Protein AF-A0A3P6TK81-F1 (afdb_monomer_lite)

Sequence (251 aa):
MQKAPYYHFNRFVCIFWTSRFFYWIFLVIASQFLFFFAVYRFLDVTGADDYKMISEEYQILAYSTTITVFSVFITLPQTFSENIVGDECNCFNRKIRMPLLSIVYAQVYIWIAILIVFDGCVLAYVSVRLRRLLKTPAECRREDKLELLHFYNITLSESHASANTIWRGMKTSLCVIPLFVSYLVLLSYDQFYQLASAVDLTTYVIGAPAQRFGELLIVANCVNVPIIIVVYIHPLRMGVKKCWKTLVGKI

Foldseek 3Di:
DDADPCQVVLVVCLLPPVLVLVVQLVLQLVLLCLLCLLVVQLCQQLVVCVPVPDDPVCNVVVSSVVSNVVSNVLSVLSSLCWDDDRSDTDNDDDPDDVVSLVSVLVSLVVCCCPRPVVSLVSLVVSLVVLVVCLVVVVSGPDFACLLVPPPDPPPPDPPDDDVVRSNLNSQLSNLSVVLSVLCCVLQVQLSVVSVCCSVVVDPDDPPDPSNVSSVVSSVVSVVVSVVSNCVRRPVNVVVVVVVVCVVVVVD

Secondary structure (DSSP, 8-state):
-PPPTTHHHHHHHIIIIIT-HHHHHHHHHHHHHHHHHHHHHHHHHHT-GGG--S-TTTHHHHHHHHHHHHHHHHHGGGGGG-EEETTEEE-------HHHHHHHHHHHHHHIIIIIIIHHHHHHHHHHHHHHHHH-GGG--S--TTTT--SS-----TTS-SHHHHHHHHHHHTTHHHHHHHHHHHHHHHHHHHHHHHTTSS---TT-HHHHHHHHHHHHHHHHHHHHHHHH-HHHHHHHHHHHHHHHTT-

Structure (mmCIF, N/CA/C/O backbone):
data_AF-A0A3P6TK81-F1
#
_entry.id   AF-A0A3P6TK81-F1
#
loop_
_atom_site.group_PDB
_atom_site.id
_atom_site.type_symbol
_atom_site.label_atom_id
_atom_site.label_alt_id
_atom_site.label_comp_id
_atom_site.label_asym_id
_atom_site.label_entity_id
_atom_site.label_seq_id
_atom_site.pdbx_PDB_ins_code
_atom_site.Cartn_x
_atom_site.Cartn_y
_atom_site.Cartn_z
_atom_site.occupancy
_atom_site.B_iso_or_equiv
_atom_site.auth_seq_id
_atom_site.auth_comp_id
_atom_site.auth_asym_id
_atom_site.auth_atom_id
_atom_site.pdbx_PDB_model_num
ATOM 1 N N . MET A 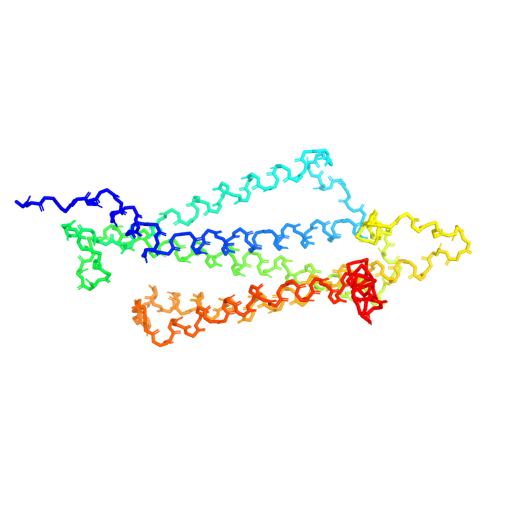1 1 ? -13.918 11.011 42.332 1.00 52.00 1 MET A N 1
ATOM 2 C CA . MET A 1 1 ? -13.101 10.031 41.584 1.00 52.00 1 MET A CA 1
ATOM 3 C C . MET A 1 1 ? -11.660 10.512 41.604 1.00 52.00 1 MET A C 1
ATOM 5 O O . MET A 1 1 ? -11.403 11.604 41.113 1.00 52.00 1 MET A O 1
ATOM 9 N N . GLN A 1 2 ? -10.759 9.768 42.250 1.00 51.06 2 GLN A N 1
ATOM 10 C CA . GLN A 1 2 ? -9.320 10.056 42.225 1.00 51.06 2 GLN A CA 1
ATOM 11 C C . GLN A 1 2 ? -8.799 9.816 40.804 1.00 51.06 2 GLN A C 1
ATOM 13 O O . GLN A 1 2 ? -9.011 8.739 40.258 1.00 51.06 2 GLN A O 1
ATOM 18 N N . LYS A 1 3 ? -8.165 10.828 40.200 1.00 57.12 3 LYS A N 1
ATOM 19 C CA . LYS A 1 3 ? -7.450 10.672 38.926 1.00 57.12 3 LYS A CA 1
ATOM 20 C C . LYS A 1 3 ? -6.243 9.767 39.157 1.00 57.12 3 LYS A C 1
ATOM 22 O O . LYS A 1 3 ? -5.458 10.052 40.064 1.00 57.12 3 LYS A O 1
ATOM 27 N N . ALA A 1 4 ? -6.069 8.730 38.341 1.00 64.12 4 ALA A N 1
ATOM 28 C CA . ALA A 1 4 ? -4.819 7.983 38.331 1.00 64.12 4 ALA A CA 1
ATOM 29 C C . ALA A 1 4 ? -3.637 8.922 37.987 1.00 64.12 4 ALA A C 1
ATOM 31 O O . ALA A 1 4 ? -3.811 9.865 37.204 1.00 64.12 4 ALA A O 1
ATOM 32 N N . PRO A 1 5 ? -2.422 8.667 38.512 1.00 67.31 5 PRO A N 1
ATOM 33 C CA . PRO A 1 5 ? -1.239 9.505 38.271 1.00 67.31 5 PRO A CA 1
ATOM 34 C C . PRO A 1 5 ? -0.851 9.640 36.783 1.00 67.31 5 PRO A C 1
ATOM 36 O O . PRO A 1 5 ? -0.083 10.530 36.433 1.00 67.31 5 PRO A O 1
ATOM 39 N N . TYR A 1 6 ? -1.434 8.825 35.895 1.00 76.94 6 TYR A N 1
ATOM 40 C CA . TYR A 1 6 ? -1.184 8.814 34.450 1.00 76.94 6 TYR A CA 1
ATOM 41 C C . TYR A 1 6 ? -2.443 9.047 33.594 1.00 76.94 6 TYR A C 1
ATOM 43 O O . TYR A 1 6 ? -2.490 8.616 32.444 1.00 76.94 6 TYR A O 1
ATOM 51 N N . TYR A 1 7 ? -3.450 9.763 34.114 1.00 73.81 7 TYR A N 1
ATOM 52 C CA . TYR A 1 7 ? -4.734 10.029 33.434 1.00 73.81 7 TYR A CA 1
ATOM 53 C C . TYR A 1 7 ? -4.591 10.443 31.952 1.00 73.81 7 TYR A C 1
ATOM 55 O O . TYR A 1 7 ? -5.211 9.868 31.059 1.00 73.81 7 TYR A O 1
ATOM 63 N N . HIS A 1 8 ? -3.741 11.435 31.660 1.00 80.38 8 HIS A N 1
ATOM 64 C CA . HIS A 1 8 ? -3.564 11.947 30.294 1.00 80.38 8 HIS A CA 1
ATOM 65 C C . HIS A 1 8 ? -2.849 10.957 29.368 1.00 80.38 8 HIS A C 1
ATOM 67 O O . HIS A 1 8 ? -3.209 10.847 28.196 1.00 80.38 8 HIS A O 1
ATOM 73 N N . PHE A 1 9 ? -1.869 10.222 29.894 1.00 82.62 9 PHE A N 1
ATOM 74 C CA . PHE A 1 9 ? -1.126 9.220 29.136 1.00 82.62 9 PHE A CA 1
ATOM 75 C C . PHE A 1 9 ? -2.008 8.013 28.805 1.00 82.62 9 PHE A C 1
ATOM 77 O O . PHE A 1 9 ? -2.088 7.619 27.644 1.00 82.62 9 PHE A O 1
ATOM 84 N N . ASN A 1 10 ? -2.758 7.498 29.783 1.00 79.31 10 ASN A N 1
ATOM 85 C CA . ASN A 1 10 ? -3.696 6.392 29.579 1.00 79.31 10 ASN A CA 1
ATOM 86 C C . ASN A 1 10 ? -4.732 6.738 28.510 1.00 79.31 10 ASN A C 1
ATOM 88 O O . ASN A 1 10 ? -5.014 5.935 27.624 1.00 79.31 10 ASN A O 1
ATOM 92 N N . ARG A 1 11 ? -5.239 7.973 28.534 1.00 79.81 11 ARG A N 1
ATOM 93 C CA . ARG A 1 11 ? -6.207 8.458 27.551 1.00 79.81 11 ARG A CA 1
ATOM 94 C C . ARG A 1 11 ? -5.608 8.614 26.150 1.00 79.81 11 ARG A C 1
ATOM 96 O O . ARG A 1 11 ? -6.270 8.280 25.173 1.00 79.81 11 ARG A O 1
ATOM 103 N N . PHE A 1 12 ? -4.361 9.074 26.043 1.00 84.06 12 PHE A N 1
ATOM 104 C CA . PHE A 1 12 ? -3.631 9.126 24.773 1.00 84.06 12 PHE A CA 1
ATOM 105 C C . PHE A 1 12 ? -3.426 7.722 24.185 1.00 84.06 12 PHE A C 1
ATOM 107 O O . PHE A 1 12 ? -3.763 7.484 23.026 1.00 84.06 12 PHE A O 1
ATOM 114 N N . VAL A 1 13 ? -2.943 6.777 24.997 1.00 84.12 13 VAL A N 1
ATOM 115 C CA . VAL A 1 13 ? -2.770 5.372 24.593 1.00 84.12 13 VAL A CA 1
ATOM 116 C C . VAL A 1 13 ? -4.110 4.780 24.149 1.00 84.12 13 VAL A C 1
ATOM 118 O O . VAL A 1 13 ? -4.183 4.160 23.095 1.00 84.12 13 VAL A O 1
ATOM 121 N N . CYS A 1 14 ? -5.195 5.066 24.867 1.00 80.62 14 CYS A N 1
ATOM 122 C CA . CYS A 1 14 ? -6.550 4.676 24.478 1.00 80.62 14 CYS A CA 1
ATOM 123 C C . CYS A 1 14 ? -6.914 5.123 23.057 1.00 80.62 14 CYS A C 1
ATOM 125 O O .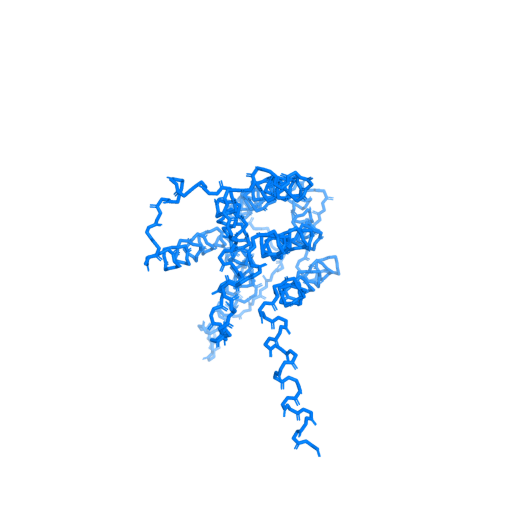 CYS A 1 14 ? -7.270 4.323 22.194 1.00 80.62 14 CYS A O 1
ATOM 127 N N . ILE A 1 15 ? -6.804 6.431 22.818 1.00 82.00 15 ILE A N 1
ATOM 128 C CA . ILE A 1 15 ? -7.307 7.072 21.604 1.00 82.00 15 ILE A CA 1
ATOM 129 C C . ILE A 1 15 ? -6.482 6.680 20.388 1.00 82.00 15 ILE A C 1
ATOM 131 O O . ILE A 1 15 ? -7.045 6.574 19.305 1.00 82.00 15 ILE A O 1
ATOM 135 N N . PHE A 1 16 ? -5.171 6.491 20.535 1.00 85.12 16 PHE A N 1
ATOM 136 C CA . PHE A 1 16 ? -4.285 6.298 19.388 1.00 85.12 16 PHE A CA 1
ATOM 137 C C . PHE A 1 16 ? -3.782 4.864 19.214 1.00 85.12 16 PHE A C 1
ATOM 139 O O . PHE A 1 16 ? -3.554 4.425 18.084 1.00 85.12 16 PHE A O 1
ATOM 146 N N . TRP A 1 17 ? -3.598 4.133 20.313 1.00 84.62 17 TRP A N 1
ATOM 147 C CA . TRP A 1 17 ? -3.095 2.762 20.289 1.00 84.62 17 TRP A CA 1
ATOM 148 C C . TRP A 1 17 ? -4.236 1.750 20.302 1.00 84.62 17 TRP A C 1
ATOM 150 O O . TRP A 1 17 ? -4.309 0.912 19.405 1.00 84.62 17 TRP A O 1
ATOM 160 N N . THR A 1 18 ? -5.155 1.854 21.267 1.00 80.50 18 THR A N 1
ATOM 161 C CA . THR A 1 18 ? -6.266 0.897 21.409 1.00 80.50 18 THR A CA 1
ATOM 162 C C . THR A 1 18 ? -7.241 0.978 20.233 1.00 80.50 18 THR A C 1
ATOM 164 O O . THR A 1 18 ? -7.575 -0.057 19.665 1.00 80.50 18 THR A O 1
ATOM 167 N N . SER A 1 19 ? -7.567 2.191 19.766 1.00 76.88 19 SER A N 1
ATOM 168 C CA . SER A 1 19 ? -8.348 2.409 18.528 1.00 76.88 19 SER A CA 1
ATOM 169 C C . SER A 1 19 ? -7.650 1.917 17.254 1.00 76.88 19 SER A C 1
ATOM 171 O O . SER A 1 19 ? -8.263 1.827 16.187 1.00 76.88 19 SER A O 1
ATOM 173 N N . ARG A 1 20 ? -6.345 1.620 17.354 1.00 83.81 20 ARG A N 1
ATOM 174 C CA . ARG A 1 20 ? -5.457 1.226 16.254 1.00 83.81 20 ARG A CA 1
ATOM 175 C C . ARG A 1 20 ? -5.242 2.321 15.211 1.00 83.81 20 ARG A C 1
ATOM 177 O O . ARG A 1 20 ? -4.855 2.026 14.084 1.00 83.81 20 ARG A O 1
ATOM 184 N N . PHE A 1 21 ? -5.438 3.584 15.575 1.00 87.06 21 PHE A N 1
ATOM 185 C CA . PHE A 1 21 ? -5.225 4.720 14.678 1.00 87.06 21 PHE A CA 1
ATOM 186 C C . PHE A 1 21 ? -3.840 4.710 14.013 1.00 87.06 21 PHE A C 1
ATOM 188 O O . PHE A 1 21 ? -3.748 4.809 12.791 1.00 87.06 21 PHE A O 1
ATOM 195 N N . PHE A 1 22 ? -2.758 4.530 14.783 1.00 88.25 22 PHE A N 1
ATOM 196 C CA . PHE A 1 22 ? -1.408 4.495 14.201 1.00 88.25 22 PHE A CA 1
ATOM 197 C C . PHE A 1 22 ? -1.211 3.317 13.248 1.00 88.25 22 PHE A C 1
ATOM 199 O O . PHE A 1 22 ? -0.632 3.484 12.178 1.00 88.25 22 PHE A O 1
ATOM 206 N N . TYR A 1 23 ? -1.719 2.142 13.621 1.00 87.75 23 TYR A N 1
ATOM 207 C CA . TYR A 1 23 ? -1.665 0.946 12.786 1.00 87.75 23 TYR A CA 1
ATOM 208 C C . TYR A 1 23 ? -2.289 1.203 11.409 1.00 87.75 23 TYR A C 1
ATOM 210 O O . TYR A 1 23 ? -1.667 0.932 10.381 1.00 87.75 23 TYR A O 1
ATOM 218 N N . TRP A 1 24 ? -3.475 1.808 11.391 1.00 88.62 24 TRP A N 1
ATOM 219 C CA . TRP A 1 24 ? -4.188 2.126 10.162 1.00 88.62 24 TRP A CA 1
ATOM 220 C C . TRP A 1 24 ? -3.528 3.232 9.345 1.00 88.62 24 TRP A C 1
ATOM 222 O O . TRP A 1 24 ? -3.425 3.088 8.130 1.00 88.62 24 TRP A O 1
ATOM 232 N N . ILE A 1 25 ? -2.994 4.279 9.983 1.00 92.94 25 ILE A N 1
ATOM 233 C CA . ILE A 1 25 ? -2.234 5.318 9.274 1.00 92.94 25 ILE A CA 1
ATOM 234 C C . ILE A 1 25 ? -1.082 4.703 8.491 1.00 92.94 25 ILE A C 1
ATOM 236 O O . ILE A 1 25 ? -0.949 4.973 7.301 1.00 92.94 25 ILE A O 1
ATOM 240 N N . PHE A 1 26 ? -0.254 3.873 9.130 1.00 91.62 26 PHE A N 1
ATOM 241 C CA . PHE A 1 26 ? 0.895 3.280 8.444 1.00 91.62 26 PHE A CA 1
ATOM 242 C C . PHE A 1 26 ? 0.467 2.374 7.293 1.00 91.62 26 PHE A C 1
ATOM 244 O O . PHE A 1 26 ? 1.128 2.350 6.255 1.00 91.62 26 PHE A O 1
ATOM 251 N N . LEU A 1 27 ? -0.655 1.674 7.448 1.00 90.81 27 LEU A N 1
ATOM 252 C CA . LEU A 1 27 ? -1.200 0.820 6.404 1.00 90.81 27 LEU A CA 1
ATOM 253 C C . LEU A 1 27 ? -1.704 1.622 5.197 1.00 90.81 27 LEU A C 1
ATOM 255 O O . LEU A 1 27 ? -1.377 1.279 4.060 1.00 90.81 27 LEU A O 1
ATOM 259 N N . VAL A 1 28 ? -2.439 2.713 5.432 1.00 93.06 28 VAL A N 1
ATOM 260 C CA . VAL A 1 28 ? -2.900 3.620 4.369 1.00 93.06 28 VAL A CA 1
ATOM 261 C C . VAL A 1 28 ? -1.707 4.280 3.682 1.00 93.06 28 VAL A C 1
ATOM 263 O O . VAL A 1 28 ? -1.643 4.280 2.455 1.00 93.06 28 VAL A O 1
ATOM 266 N N . ILE A 1 29 ? -0.724 4.762 4.449 1.00 94.25 29 ILE A N 1
ATOM 267 C CA . ILE A 1 29 ? 0.516 5.333 3.909 1.00 94.25 29 ILE A CA 1
ATOM 268 C C . ILE A 1 29 ? 1.207 4.318 2.992 1.00 94.25 29 ILE A C 1
ATOM 270 O O . ILE A 1 29 ? 1.542 4.649 1.856 1.00 94.25 29 ILE A O 1
ATOM 274 N N . ALA A 1 30 ? 1.388 3.075 3.446 1.00 92.31 30 ALA A N 1
ATOM 275 C CA . ALA A 1 30 ? 2.022 2.024 2.654 1.00 92.31 30 ALA A CA 1
ATOM 276 C C . ALA A 1 30 ? 1.239 1.705 1.366 1.00 92.31 30 ALA A C 1
ATOM 278 O O . ALA A 1 30 ? 1.844 1.572 0.301 1.00 92.31 30 ALA A O 1
ATOM 279 N N . SER A 1 31 ? -0.095 1.636 1.447 1.00 92.44 31 SER A N 1
ATOM 280 C CA . SER A 1 31 ? -0.987 1.450 0.292 1.00 92.44 31 SER A CA 1
ATOM 281 C C . SER A 1 31 ? -0.813 2.561 -0.740 1.00 92.44 31 SER A C 1
ATOM 283 O O . SER A 1 31 ? -0.589 2.304 -1.922 1.00 92.44 31 SER A O 1
ATOM 285 N N . GLN A 1 32 ? -0.858 3.810 -0.284 1.00 94.88 32 GLN A N 1
ATOM 286 C CA . GLN A 1 32 ? -0.747 4.981 -1.144 1.00 94.88 32 GLN A CA 1
ATOM 287 C C . GLN A 1 32 ? 0.657 5.099 -1.751 1.00 94.88 32 GLN A C 1
ATOM 289 O O . GLN A 1 32 ? 0.793 5.392 -2.937 1.00 94.88 32 GLN A O 1
ATOM 294 N N . PHE A 1 33 ? 1.716 4.782 -0.999 1.00 93.56 33 PHE A N 1
ATOM 295 C CA . PHE A 1 33 ? 3.063 4.697 -1.566 1.00 93.56 33 PHE A CA 1
ATOM 296 C C . PHE A 1 33 ? 3.157 3.649 -2.673 1.00 93.56 33 PHE A C 1
ATOM 298 O O . PHE A 1 33 ? 3.768 3.930 -3.701 1.00 93.56 33 PHE A O 1
ATOM 305 N N . LEU A 1 34 ? 2.542 2.473 -2.505 1.00 93.69 34 LEU A N 1
ATOM 306 C CA . LEU A 1 34 ? 2.492 1.458 -3.558 1.00 93.69 34 LEU A CA 1
ATOM 307 C C . LEU A 1 34 ? 1.744 1.971 -4.797 1.00 93.69 34 LEU A C 1
ATOM 309 O O . LEU A 1 34 ? 2.239 1.803 -5.913 1.00 93.69 34 LEU A O 1
ATOM 313 N N . PHE A 1 35 ? 0.597 2.625 -4.605 1.00 94.81 35 PHE A N 1
ATOM 314 C CA . PHE A 1 35 ? -0.179 3.246 -5.678 1.00 94.81 35 PHE A CA 1
ATOM 315 C C . PHE A 1 35 ? 0.656 4.259 -6.473 1.00 94.81 35 PHE A C 1
ATOM 317 O O . PHE A 1 35 ? 0.851 4.097 -7.682 1.00 94.81 35 PHE A O 1
ATOM 324 N N . PHE A 1 36 ? 1.217 5.267 -5.801 1.00 92.81 36 PHE A N 1
ATOM 325 C CA . PHE A 1 36 ? 2.008 6.307 -6.461 1.00 92.81 36 PHE A CA 1
ATOM 326 C C . PHE A 1 36 ? 3.286 5.744 -7.079 1.00 92.81 36 PHE A C 1
ATOM 328 O O . PHE A 1 36 ? 3.651 6.141 -8.184 1.00 92.81 36 PHE A O 1
ATOM 335 N N . PHE A 1 37 ? 3.942 4.785 -6.421 1.00 91.25 37 PHE A N 1
ATOM 336 C CA . PHE A 1 37 ? 5.100 4.092 -6.977 1.00 91.25 37 PHE A CA 1
ATOM 337 C C . PHE A 1 37 ? 4.753 3.385 -8.291 1.00 91.25 37 PHE A C 1
ATOM 339 O O . PHE A 1 37 ? 5.465 3.552 -9.281 1.00 91.25 37 PHE A O 1
ATOM 346 N N . ALA A 1 38 ? 3.648 2.639 -8.331 1.00 92.38 38 ALA A N 1
ATOM 347 C CA . ALA A 1 38 ? 3.204 1.925 -9.521 1.00 92.38 38 ALA A CA 1
ATOM 348 C C . ALA A 1 38 ? 2.851 2.873 -10.674 1.00 92.38 38 ALA A C 1
ATOM 350 O O . ALA A 1 38 ? 3.311 2.667 -11.799 1.00 92.38 38 ALA A O 1
ATOM 351 N N . VAL A 1 39 ? 2.074 3.926 -10.398 1.00 92.25 39 VAL A N 1
ATOM 352 C CA . VAL A 1 39 ? 1.693 4.935 -11.399 1.00 92.25 39 VAL A CA 1
ATOM 353 C C . VAL A 1 39 ? 2.927 5.653 -11.929 1.00 92.25 39 VAL A C 1
ATOM 355 O O . VAL A 1 39 ? 3.111 5.753 -13.141 1.00 92.25 39 VAL A O 1
ATOM 358 N N . TYR A 1 40 ? 3.813 6.100 -11.039 1.00 88.75 40 TYR A N 1
ATOM 359 C CA . TYR A 1 40 ? 5.028 6.797 -11.440 1.00 88.75 40 TYR A CA 1
ATOM 360 C C . TYR A 1 40 ? 5.925 5.917 -12.312 1.00 88.75 40 TYR A C 1
ATOM 362 O O . TYR A 1 40 ? 6.416 6.370 -13.345 1.00 88.75 40 TYR A O 1
ATOM 370 N N . ARG A 1 41 ? 6.089 4.639 -11.948 1.00 86.12 41 ARG A N 1
ATOM 371 C CA . ARG A 1 41 ? 6.854 3.670 -12.746 1.00 86.12 41 ARG A CA 1
ATOM 372 C C . ARG A 1 41 ? 6.230 3.426 -14.108 1.00 86.12 41 ARG A C 1
ATOM 374 O O . ARG A 1 41 ? 6.941 3.388 -15.106 1.00 86.12 41 ARG A O 1
ATOM 381 N N . PHE A 1 42 ? 4.910 3.300 -14.168 1.00 88.12 42 PHE A N 1
ATOM 382 C CA . PHE A 1 42 ? 4.202 3.145 -15.430 1.00 88.12 42 PHE A CA 1
ATOM 383 C C . PHE A 1 42 ? 4.430 4.334 -16.375 1.00 88.12 42 PHE A C 1
ATOM 385 O O . PHE A 1 42 ? 4.738 4.128 -17.552 1.00 88.12 42 PHE A O 1
ATOM 392 N N . LEU A 1 43 ? 4.332 5.565 -15.865 1.00 88.19 43 LEU A N 1
ATOM 393 C CA . LEU A 1 43 ? 4.602 6.777 -16.645 1.00 88.19 43 LEU A CA 1
ATOM 394 C C . LEU A 1 43 ? 6.062 6.848 -17.109 1.00 88.19 43 LEU A C 1
ATOM 396 O O . LEU A 1 43 ? 6.316 7.186 -18.262 1.00 88.19 43 LEU A O 1
ATOM 400 N N . ASP A 1 44 ? 7.011 6.477 -16.245 1.00 83.25 44 ASP A N 1
ATOM 401 C CA . ASP A 1 44 ? 8.443 6.465 -16.570 1.00 83.25 44 ASP A CA 1
ATOM 402 C C . ASP A 1 44 ? 8.765 5.489 -17.716 1.00 83.25 44 ASP A C 1
ATOM 404 O O . ASP A 1 44 ? 9.396 5.870 -18.701 1.00 83.25 44 ASP A O 1
ATOM 408 N N . VAL A 1 45 ? 8.250 4.255 -17.643 1.00 81.56 45 VAL A N 1
ATOM 409 C CA . VAL A 1 45 ? 8.473 3.209 -18.661 1.00 81.56 45 VAL A CA 1
ATOM 410 C C . VAL A 1 45 ? 7.809 3.554 -20.000 1.00 81.56 45 VAL A C 1
ATOM 412 O O . VAL A 1 45 ? 8.351 3.261 -21.067 1.00 81.56 45 VAL A O 1
ATOM 415 N N . THR A 1 46 ? 6.636 4.187 -19.967 1.00 82.88 46 THR A N 1
ATOM 416 C CA . THR A 1 46 ? 5.919 4.606 -21.185 1.00 82.88 46 THR A CA 1
ATOM 417 C C . THR A 1 46 ? 6.438 5.920 -21.776 1.00 82.88 46 THR A C 1
ATOM 419 O O . THR A 1 46 ? 6.072 6.266 -22.900 1.00 82.88 46 THR A O 1
ATOM 422 N N . GLY A 1 47 ? 7.315 6.639 -21.063 1.00 80.75 47 GLY A N 1
ATOM 423 C CA . GLY A 1 47 ? 7.821 7.949 -21.478 1.00 80.75 47 GLY A CA 1
ATOM 424 C C . GLY A 1 47 ? 6.749 9.042 -21.465 1.00 80.75 47 GLY A C 1
ATOM 425 O O . GLY A 1 47 ? 6.851 10.009 -22.213 1.00 80.75 47 GLY A O 1
ATOM 426 N N . ALA A 1 48 ? 5.705 8.875 -20.653 1.00 84.50 48 ALA A N 1
ATOM 427 C CA . ALA A 1 48 ? 4.564 9.779 -20.555 1.00 84.50 48 ALA A CA 1
ATOM 428 C C . ALA A 1 48 ? 4.821 10.878 -19.501 1.00 84.50 48 ALA A C 1
ATOM 430 O O . ALA A 1 48 ? 4.017 11.089 -18.591 1.00 84.50 48 ALA A O 1
ATOM 431 N N . ASP A 1 49 ? 5.977 11.542 -19.597 1.00 77.62 49 ASP A N 1
ATOM 432 C CA . ASP A 1 49 ? 6.438 12.524 -18.606 1.00 77.62 49 ASP A CA 1
ATOM 433 C C . ASP A 1 49 ? 5.545 13.764 -18.526 1.00 77.62 49 ASP A C 1
ATOM 435 O O . ASP A 1 49 ? 5.435 14.348 -17.454 1.00 77.62 49 ASP A O 1
ATOM 439 N N . ASP A 1 50 ? 4.844 14.114 -19.605 1.00 81.00 50 ASP A N 1
ATOM 440 C CA . ASP A 1 50 ? 3.924 15.259 -19.642 1.00 81.00 50 ASP A CA 1
ATOM 441 C C . ASP A 1 50 ? 2.772 15.131 -18.625 1.00 81.00 50 ASP A C 1
ATOM 443 O O . ASP A 1 50 ? 2.165 16.123 -18.228 1.00 81.00 50 ASP A O 1
ATOM 447 N N . TYR A 1 51 ? 2.478 13.909 -18.165 1.00 82.00 51 TYR A N 1
ATOM 448 C CA . TYR A 1 51 ? 1.488 13.655 -17.115 1.00 82.00 51 TYR A CA 1
ATOM 449 C C . TYR A 1 51 ? 2.062 13.769 -15.694 1.00 82.00 51 TYR A C 1
ATOM 451 O O . TYR A 1 51 ? 1.303 13.737 -14.721 1.00 82.00 51 TYR A O 1
ATOM 459 N N . LYS A 1 52 ? 3.385 13.900 -15.533 1.00 81.88 52 LYS A N 1
ATOM 460 C CA . LYS A 1 52 ? 4.025 14.134 -14.233 1.00 81.88 52 LYS A CA 1
ATOM 461 C C . LYS A 1 52 ? 3.853 15.612 -13.874 1.00 81.88 52 LYS A C 1
ATOM 463 O O . LYS A 1 52 ? 4.637 16.464 -14.263 1.00 81.88 52 LYS A O 1
ATOM 468 N N . MET A 1 53 ? 2.807 15.911 -13.108 1.00 74.12 53 MET A N 1
ATOM 469 C CA . MET A 1 53 ? 2.445 17.290 -12.748 1.00 74.12 53 MET A CA 1
ATOM 470 C C . MET A 1 53 ? 3.440 17.989 -11.803 1.00 74.12 53 MET A C 1
ATOM 472 O O . MET A 1 53 ? 3.398 19.208 -11.673 1.00 74.12 53 MET A O 1
ATOM 476 N N . ILE A 1 54 ? 4.304 17.240 -11.110 1.00 82.25 54 ILE A N 1
ATOM 477 C CA . ILE A 1 54 ? 5.207 17.772 -10.079 1.00 82.25 54 ILE A CA 1
ATOM 478 C C . ILE A 1 54 ? 6.650 17.700 -10.581 1.00 82.25 54 ILE A C 1
ATOM 480 O O . ILE A 1 54 ? 7.082 16.654 -11.060 1.00 82.25 54 ILE A O 1
ATOM 484 N N . SER A 1 55 ? 7.392 18.802 -10.425 1.00 81.06 55 SER A N 1
ATOM 485 C CA . SER A 1 55 ? 8.827 18.876 -10.735 1.00 81.06 55 SER A CA 1
ATOM 486 C C . SER A 1 55 ? 9.638 17.843 -9.940 1.00 81.06 55 SER A C 1
ATOM 488 O O . SER A 1 55 ? 9.343 17.600 -8.766 1.00 81.06 55 SER A O 1
ATOM 490 N N . GLU A 1 56 ? 10.683 17.276 -10.556 1.00 79.38 56 GLU A N 1
ATOM 491 C CA . GLU A 1 56 ? 11.520 16.215 -9.970 1.00 79.38 56 GLU A CA 1
ATOM 492 C C . GLU A 1 56 ? 12.112 16.616 -8.600 1.00 79.38 56 GLU A C 1
ATOM 494 O O . GLU A 1 56 ? 12.186 15.783 -7.697 1.00 79.38 56 GLU A O 1
ATOM 499 N N . GLU A 1 57 ? 12.448 17.896 -8.400 1.00 81.88 57 GLU A N 1
ATOM 500 C CA . GLU A 1 57 ? 13.050 18.410 -7.156 1.00 81.88 57 GLU A CA 1
ATOM 501 C C . GLU A 1 57 ? 12.108 18.348 -5.943 1.00 81.88 57 GLU A C 1
ATOM 503 O O . GLU A 1 57 ? 12.536 18.064 -4.824 1.00 81.88 57 GLU A O 1
ATOM 508 N N . TYR A 1 58 ? 10.810 18.576 -6.155 1.00 85.75 58 TYR A N 1
ATOM 509 C CA . TYR A 1 58 ? 9.808 18.627 -5.081 1.00 85.75 58 TYR A CA 1
ATOM 510 C C . TYR A 1 58 ? 8.948 17.369 -5.011 1.00 85.75 58 TYR A C 1
ATOM 512 O O . TYR A 1 58 ? 8.118 17.230 -4.112 1.00 85.75 58 TYR A O 1
ATOM 520 N N . GLN A 1 59 ? 9.150 16.439 -5.940 1.00 85.00 59 GLN A N 1
ATOM 521 C CA . GLN A 1 59 ? 8.281 15.295 -6.143 1.00 85.00 59 GLN A CA 1
ATOM 522 C C . GLN A 1 59 ? 8.128 14.430 -4.884 1.00 85.00 59 GLN A C 1
ATOM 524 O O . GLN A 1 59 ? 7.009 14.137 -4.460 1.00 85.00 59 GLN A O 1
ATOM 529 N N . ILE A 1 60 ? 9.245 14.023 -4.272 1.00 87.44 60 ILE A N 1
ATOM 530 C CA . ILE A 1 60 ? 9.232 13.137 -3.097 1.00 87.44 60 ILE A CA 1
ATOM 531 C C . ILE A 1 60 ? 8.566 13.836 -1.911 1.00 87.44 60 ILE A C 1
ATOM 533 O O . ILE A 1 60 ? 7.729 13.239 -1.232 1.00 87.44 60 ILE A O 1
ATOM 537 N N . LEU A 1 61 ? 8.917 15.103 -1.677 1.00 90.69 61 LEU A N 1
ATOM 538 C CA . LEU A 1 61 ? 8.378 15.881 -0.567 1.00 90.69 61 LEU A CA 1
ATOM 539 C C . LEU A 1 61 ? 6.868 16.088 -0.720 1.00 90.69 61 LEU A C 1
ATOM 541 O O . LEU A 1 61 ? 6.126 15.871 0.238 1.00 90.69 61 LEU A O 1
ATOM 545 N N . ALA A 1 62 ? 6.416 16.460 -1.919 1.00 90.81 62 ALA A N 1
ATOM 546 C CA . ALA A 1 62 ? 5.008 16.682 -2.212 1.00 90.81 62 ALA A CA 1
ATOM 547 C C . ALA A 1 62 ? 4.196 15.394 -2.030 1.00 90.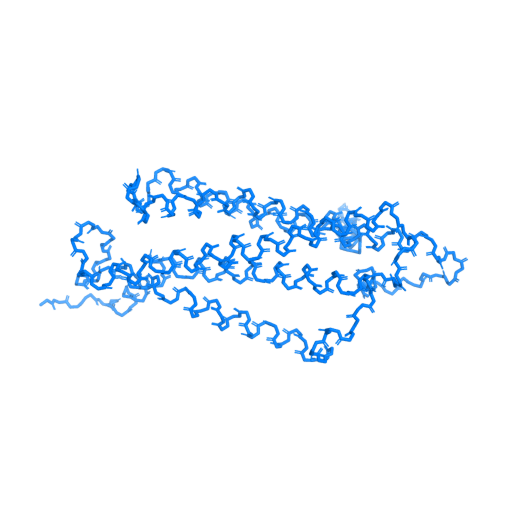81 62 ALA A C 1
ATOM 549 O O . ALA A 1 62 ? 3.260 15.388 -1.234 1.00 90.81 62 ALA A O 1
ATOM 550 N N . TYR A 1 63 ? 4.594 14.281 -2.664 1.00 90.94 63 TYR A N 1
ATOM 551 C CA . TYR A 1 63 ? 3.875 13.012 -2.504 1.00 90.94 63 TYR A CA 1
ATOM 552 C C . TYR A 1 63 ? 3.878 12.526 -1.056 1.00 90.94 63 TYR A C 1
ATOM 554 O O . TYR A 1 63 ? 2.822 12.174 -0.542 1.00 90.94 63 TYR A O 1
ATOM 562 N N . SER A 1 64 ? 5.022 12.552 -0.368 1.00 93.31 64 SER A N 1
ATOM 563 C CA . SER A 1 64 ? 5.107 12.120 1.034 1.00 93.31 64 SER A CA 1
ATOM 564 C C . SER A 1 64 ? 4.192 12.948 1.942 1.00 93.31 64 SER A C 1
ATOM 566 O O . SER A 1 64 ? 3.454 12.395 2.763 1.00 93.31 64 SER A O 1
ATOM 568 N N . THR A 1 65 ? 4.168 14.270 1.750 1.00 94.00 65 THR A N 1
ATOM 569 C CA . THR A 1 65 ? 3.307 15.178 2.518 1.00 94.00 65 THR A CA 1
ATOM 570 C C . THR A 1 65 ? 1.834 14.919 2.214 1.00 94.00 65 THR A C 1
ATOM 572 O O . THR A 1 65 ? 1.052 14.712 3.141 1.00 94.00 65 THR A O 1
ATOM 575 N N . THR A 1 66 ? 1.449 14.859 0.936 1.00 93.88 66 THR A N 1
ATOM 576 C CA . THR A 1 66 ? 0.064 14.603 0.519 1.00 93.88 66 THR A CA 1
ATOM 577 C C . THR A 1 66 ? -0.434 13.255 1.025 1.00 93.88 66 THR A C 1
ATOM 579 O O . THR A 1 66 ? -1.512 13.199 1.612 1.00 93.88 66 THR A O 1
ATOM 582 N N . ILE A 1 67 ? 0.356 12.189 0.868 1.00 95.19 67 ILE A N 1
ATOM 583 C CA . ILE A 1 67 ? 0.019 10.844 1.352 1.00 95.19 67 ILE A CA 1
ATOM 584 C C . ILE A 1 67 ? -0.165 10.857 2.868 1.00 95.19 67 ILE A C 1
ATOM 586 O O . ILE A 1 67 ? -1.147 10.312 3.369 1.00 95.19 67 ILE A O 1
ATOM 590 N N . THR A 1 68 ? 0.745 11.493 3.608 1.00 95.06 68 THR A N 1
ATOM 591 C CA . THR A 1 68 ? 0.676 11.544 5.075 1.00 95.06 68 THR A CA 1
ATOM 592 C C . THR A 1 68 ? -0.572 12.285 5.540 1.00 95.06 68 THR A C 1
ATOM 594 O O . THR A 1 68 ? -1.329 11.767 6.359 1.00 95.06 68 THR A O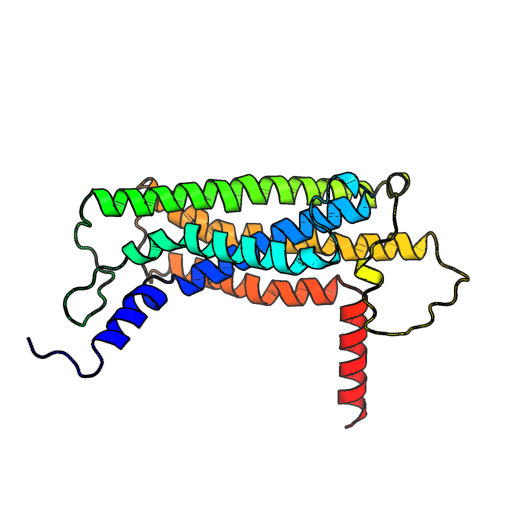 1
ATOM 597 N N . VAL A 1 69 ? -0.829 13.470 4.982 1.00 95.81 69 VAL A N 1
ATOM 598 C CA . VAL A 1 69 ? -2.005 14.285 5.312 1.00 95.81 69 VAL A CA 1
ATOM 599 C C . VAL A 1 69 ? -3.292 13.530 4.981 1.00 95.81 69 VAL A C 1
ATOM 601 O O . VAL A 1 69 ? -4.169 13.407 5.836 1.00 95.81 69 VAL A O 1
ATOM 604 N N . PHE A 1 70 ? -3.382 12.957 3.780 1.00 94.62 70 PHE A N 1
ATOM 605 C CA . PHE A 1 70 ? -4.510 12.130 3.357 1.00 94.62 70 PHE A CA 1
ATOM 606 C C . PHE A 1 70 ? -4.749 10.950 4.312 1.00 94.62 70 PHE A C 1
ATOM 608 O O . PHE A 1 70 ? -5.879 10.717 4.743 1.00 94.62 70 PHE A O 1
ATOM 615 N N . SER A 1 71 ? -3.680 10.256 4.709 1.00 94.12 71 SER A N 1
ATOM 616 C CA . SER A 1 71 ? -3.752 9.092 5.599 1.00 94.12 71 SER A CA 1
ATOM 617 C C . SER A 1 71 ? -4.243 9.456 6.998 1.00 94.12 71 SER A C 1
ATOM 619 O O . SER A 1 71 ? -5.026 8.710 7.586 1.00 94.12 71 SER A O 1
ATOM 621 N N . VAL A 1 72 ? -3.842 10.617 7.527 1.00 93.38 72 VAL A N 1
ATOM 622 C CA . VAL A 1 72 ? -4.367 11.125 8.803 1.00 93.38 72 VAL A CA 1
ATOM 623 C C . VAL A 1 72 ? -5.862 11.407 8.684 1.00 93.38 72 VAL A C 1
ATOM 625 O O . VAL A 1 72 ? -6.628 10.935 9.520 1.00 93.38 72 VAL A O 1
ATOM 628 N N . PHE A 1 73 ? -6.295 12.125 7.643 1.00 93.00 73 PHE A N 1
ATOM 629 C CA . PHE A 1 73 ? -7.704 12.496 7.475 1.00 93.00 73 PHE A CA 1
ATOM 630 C C . PHE A 1 73 ? -8.622 11.289 7.315 1.00 93.00 73 PHE A C 1
ATOM 632 O O . PHE A 1 73 ? -9.658 11.220 7.974 1.00 93.00 73 PHE A O 1
ATOM 639 N N . ILE A 1 74 ? -8.239 10.324 6.478 1.00 91.06 74 ILE A N 1
ATOM 640 C CA . ILE A 1 74 ? -9.074 9.151 6.217 1.00 91.06 74 ILE A CA 1
ATOM 641 C C . ILE A 1 74 ? -9.134 8.199 7.425 1.00 91.06 74 ILE A C 1
ATOM 643 O O . ILE A 1 74 ? -10.098 7.450 7.563 1.00 91.06 74 ILE A O 1
ATOM 647 N N . THR A 1 75 ? -8.131 8.235 8.310 1.00 90.50 75 THR A N 1
ATOM 648 C CA . THR A 1 75 ? -8.051 7.375 9.506 1.00 90.50 75 THR A CA 1
ATOM 649 C C . THR A 1 75 ? -8.585 8.052 10.764 1.00 90.50 75 THR A C 1
ATOM 651 O O . THR A 1 75 ? -8.902 7.379 11.742 1.00 90.50 75 THR A O 1
ATOM 654 N N . LEU A 1 76 ? -8.733 9.378 10.753 1.00 89.31 76 LEU A N 1
ATOM 655 C CA . LEU A 1 76 ? -9.227 10.153 11.890 1.00 89.31 76 LEU A CA 1
ATOM 656 C C . LEU A 1 76 ? -10.529 9.611 12.494 1.00 89.31 76 LEU A C 1
ATOM 658 O O . LEU A 1 76 ? -10.588 9.531 13.726 1.00 89.31 76 LEU A O 1
ATOM 662 N N . PRO A 1 77 ? -11.544 9.189 11.709 1.00 86.81 77 PRO A N 1
ATOM 663 C CA . PRO A 1 77 ? -12.795 8.756 12.307 1.00 86.81 77 PRO A CA 1
ATOM 664 C C . PRO A 1 77 ? -12.662 7.470 13.146 1.00 86.81 77 PRO A C 1
ATOM 666 O O . PRO A 1 77 ? -13.461 7.259 14.057 1.00 86.81 77 PRO A O 1
ATOM 669 N N . GLN A 1 78 ? -11.580 6.700 12.963 1.00 82.50 78 GLN A N 1
ATOM 670 C CA . GLN A 1 78 ? -11.255 5.524 13.775 1.00 82.50 78 GLN A CA 1
ATOM 671 C C . GLN A 1 78 ? -11.033 5.885 15.247 1.00 82.50 78 GLN A C 1
ATOM 673 O O . GLN A 1 78 ? -11.330 5.097 16.135 1.00 82.50 78 GLN A O 1
ATOM 678 N N . THR A 1 79 ? -10.548 7.094 15.541 1.00 82.31 79 THR A N 1
ATOM 679 C CA . THR A 1 79 ? -10.333 7.534 16.931 1.00 82.31 79 THR A CA 1
ATOM 680 C C . THR A 1 79 ? -11.637 7.632 17.730 1.00 82.31 79 THR A C 1
ATOM 682 O O . THR A 1 79 ? -11.605 7.604 18.960 1.00 82.31 79 THR A O 1
ATOM 685 N N . PHE A 1 80 ? -12.786 7.700 17.047 1.00 77.25 80 PHE A N 1
ATOM 686 C CA . PHE A 1 80 ? -14.111 7.732 17.662 1.00 77.25 80 PHE A CA 1
ATOM 687 C C . PHE A 1 80 ? -14.714 6.346 17.922 1.00 77.25 80 PHE A C 1
ATOM 689 O O . PHE A 1 80 ? -15.801 6.271 18.499 1.00 77.25 80 PHE A O 1
ATOM 696 N N . SER A 1 81 ? -14.047 5.257 17.519 1.00 69.50 81 SER A N 1
ATOM 697 C CA . SER A 1 81 ? -14.519 3.894 17.801 1.00 69.50 81 SER A CA 1
ATOM 698 C C . SER A 1 81 ? -14.375 3.510 19.277 1.00 69.50 81 SER A C 1
ATOM 700 O O . SER A 1 81 ? -15.064 2.606 19.743 1.00 69.50 81 SER A O 1
ATOM 702 N N . GLU A 1 82 ? -13.499 4.193 20.017 1.00 69.56 82 GLU A N 1
ATOM 703 C CA . GLU A 1 82 ? -13.230 3.924 21.429 1.00 69.56 82 GLU A CA 1
ATOM 704 C C . GLU A 1 82 ? -14.120 4.758 22.354 1.00 69.56 82 GLU A C 1
ATOM 706 O O . GLU A 1 82 ? -14.310 5.962 22.162 1.00 69.56 82 GLU A O 1
ATOM 711 N N . ASN A 1 83 ? -14.636 4.126 23.411 1.00 64.94 83 ASN A N 1
ATOM 712 C CA . ASN A 1 83 ? -15.427 4.802 24.434 1.00 64.94 83 ASN A CA 1
ATOM 713 C C . ASN A 1 83 ? -14.616 4.931 25.730 1.00 64.94 83 ASN A C 1
ATOM 715 O O . ASN A 1 83 ? -14.226 3.938 26.341 1.00 64.94 83 ASN A O 1
ATOM 719 N N . ILE A 1 84 ? -14.374 6.168 26.163 1.00 64.31 84 ILE A N 1
ATOM 720 C CA . ILE A 1 84 ? -13.551 6.465 27.339 1.00 64.31 84 ILE A CA 1
ATOM 721 C C . ILE A 1 84 ? -14.476 6.569 28.556 1.00 64.31 84 ILE A C 1
ATOM 723 O O . ILE A 1 84 ? -15.190 7.564 28.710 1.00 64.31 84 ILE A O 1
ATOM 727 N N . VAL A 1 85 ? -14.469 5.559 29.431 1.00 61.28 85 VAL A N 1
ATOM 728 C CA . VAL A 1 85 ? -15.243 5.565 30.684 1.00 61.28 85 VAL A CA 1
ATOM 729 C C . VAL A 1 85 ? -14.279 5.600 31.869 1.00 61.28 85 VAL A C 1
ATOM 731 O O . VAL A 1 85 ? -13.737 4.581 32.279 1.00 61.28 85 VAL A O 1
ATOM 734 N N . GLY A 1 86 ? -14.077 6.787 32.447 1.00 66.75 86 GLY A N 1
ATOM 735 C CA . GLY A 1 86 ? -13.130 6.968 33.552 1.00 66.75 86 GLY A CA 1
ATOM 736 C C . GLY A 1 86 ? -11.673 6.889 33.082 1.00 66.75 86 GLY A C 1
ATOM 737 O O . GLY A 1 86 ? -11.295 7.636 32.180 1.00 66.75 86 GLY A O 1
ATOM 738 N N . ASP A 1 87 ? -10.882 6.019 33.718 1.00 61.03 87 ASP A N 1
ATOM 739 C CA . ASP A 1 87 ? -9.470 5.733 33.396 1.00 61.03 87 ASP A CA 1
ATOM 740 C C . ASP A 1 87 ? -9.280 4.421 32.604 1.00 61.03 87 ASP A C 1
ATOM 742 O O . ASP A 1 87 ? -8.159 4.090 32.219 1.00 61.03 87 ASP A O 1
ATOM 746 N N . GLU A 1 88 ? -10.361 3.677 32.341 1.00 63.88 88 GLU A N 1
ATOM 747 C CA . GLU A 1 88 ? -10.317 2.405 31.616 1.00 63.88 88 GLU A CA 1
ATOM 748 C C . GLU A 1 88 ? -10.743 2.564 30.151 1.00 63.88 88 GLU A C 1
ATOM 750 O O . GLU A 1 88 ? -11.739 3.217 29.819 1.00 63.88 88 GLU A O 1
ATOM 755 N N . CYS A 1 89 ? -9.987 1.909 29.270 1.00 65.06 89 CYS A N 1
ATOM 756 C CA . CYS A 1 89 ? -10.305 1.758 27.856 1.00 65.06 89 CYS A CA 1
ATOM 757 C C . CYS A 1 89 ? -11.140 0.502 27.668 1.00 65.06 89 CYS A C 1
ATOM 759 O O . CYS A 1 89 ? -10.598 -0.601 27.638 1.00 65.06 89 CYS A O 1
ATOM 761 N N . ASN A 1 90 ? -12.455 0.662 27.549 1.00 62.53 90 ASN A N 1
ATOM 762 C CA . ASN A 1 90 ? -13.334 -0.451 27.228 1.00 62.53 90 ASN A CA 1
ATOM 763 C C . ASN A 1 90 ? -13.790 -0.346 25.773 1.00 62.53 90 ASN A C 1
ATOM 765 O O . ASN A 1 90 ? -14.670 0.449 25.447 1.00 62.53 90 ASN A O 1
ATOM 769 N N . CYS A 1 91 ? -13.277 -1.245 24.931 1.00 57.31 91 CYS A N 1
ATOM 770 C CA . CYS A 1 91 ? -13.771 -1.480 23.568 1.00 57.31 91 CYS A CA 1
ATOM 771 C C . CYS A 1 91 ? -15.148 -2.190 23.550 1.00 57.31 91 CYS A C 1
ATOM 773 O O . CYS A 1 91 ? -15.590 -2.687 22.516 1.00 57.31 91 CYS A O 1
ATOM 775 N N . PHE A 1 92 ? -15.812 -2.332 24.707 1.00 45.34 92 PHE A N 1
ATOM 776 C CA . PHE A 1 92 ? -16.913 -3.272 24.905 1.00 45.34 92 PHE A CA 1
ATOM 777 C C . PHE A 1 92 ? -18.296 -2.639 24.692 1.00 45.34 92 PHE A C 1
ATOM 779 O O . PHE A 1 92 ? -18.718 -1.766 25.449 1.00 45.34 92 PHE A O 1
ATOM 786 N N . ASN A 1 93 ? -19.001 -3.145 23.675 1.00 44.78 93 ASN A N 1
ATOM 787 C CA . ASN A 1 93 ? -20.439 -3.455 23.574 1.00 44.78 93 ASN A CA 1
ATOM 788 C C . ASN A 1 93 ? -21.486 -2.574 24.298 1.00 44.78 93 ASN A C 1
ATOM 790 O O . ASN A 1 93 ? -22.563 -3.046 24.667 1.00 44.78 93 ASN A O 1
ATOM 794 N N . ARG A 1 94 ? -21.241 -1.277 24.490 1.00 43.91 94 ARG A N 1
ATOM 795 C CA . ARG A 1 94 ? -22.316 -0.321 24.792 1.00 43.91 94 ARG A CA 1
ATOM 796 C C . ARG A 1 94 ? -22.870 0.217 23.485 1.00 43.91 94 ARG A C 1
ATOM 798 O O . ARG A 1 94 ? -22.094 0.573 22.609 1.00 43.91 94 ARG A O 1
ATOM 805 N N . LYS A 1 95 ? -24.205 0.311 23.392 1.00 44.66 95 LYS A N 1
ATOM 806 C CA . LYS A 1 95 ? -24.936 0.988 22.308 1.00 44.66 95 LYS A CA 1
ATOM 807 C C . LYS A 1 95 ? -24.274 2.342 22.029 1.00 44.66 95 LYS A C 1
ATOM 809 O O . LYS A 1 95 ? -24.489 3.303 22.769 1.00 44.66 95 LYS A O 1
ATOM 814 N N . ILE A 1 96 ? -23.419 2.386 21.008 1.00 49.34 96 ILE A N 1
ATOM 815 C CA . ILE A 1 96 ? -22.771 3.607 20.535 1.00 49.34 96 ILE A CA 1
ATOM 816 C C . ILE A 1 96 ? -23.904 4.583 20.198 1.00 49.34 96 ILE A C 1
ATOM 818 O O . ILE A 1 96 ? -24.925 4.179 19.636 1.00 49.34 96 ILE A O 1
ATOM 822 N N . ARG A 1 97 ? -23.781 5.859 20.590 1.00 49.59 97 ARG A N 1
ATOM 823 C CA . ARG A 1 97 ? -24.781 6.871 20.211 1.00 49.59 97 ARG A CA 1
ATOM 824 C C . ARG A 1 97 ? -24.908 6.847 18.683 1.00 49.59 97 ARG A C 1
ATOM 826 O O . ARG A 1 97 ? -23.902 7.007 17.999 1.00 49.59 97 ARG A O 1
ATOM 833 N N . MET A 1 98 ? -26.133 6.679 18.177 1.00 50.94 98 MET A N 1
ATOM 834 C CA . MET A 1 98 ? -26.456 6.490 16.751 1.00 50.94 98 MET A CA 1
ATOM 835 C C . MET A 1 98 ? -25.626 7.323 15.742 1.00 50.94 98 MET A C 1
ATOM 837 O O . MET A 1 98 ? -25.198 6.739 14.748 1.00 50.94 98 MET A O 1
ATOM 841 N N . PRO A 1 99 ? -25.315 8.623 15.956 1.00 59.25 99 PRO A N 1
ATOM 842 C CA . PRO A 1 99 ? -24.524 9.384 14.980 1.00 59.25 99 PRO A CA 1
ATOM 843 C C . PRO A 1 99 ? -23.043 8.974 14.886 1.00 59.25 99 PRO A C 1
ATOM 845 O O . PRO A 1 99 ? -22.472 9.030 13.802 1.00 59.25 99 PRO A O 1
ATOM 848 N N . LEU A 1 100 ? -22.410 8.536 15.980 1.00 64.31 100 LEU A N 1
ATOM 849 C CA . LEU A 1 100 ? -20.990 8.140 15.976 1.00 64.31 100 LEU A CA 1
ATOM 850 C C . LEU A 1 100 ? -20.776 6.822 15.231 1.00 64.31 100 LEU A C 1
ATOM 852 O O . LEU A 1 100 ? -19.801 6.666 14.502 1.00 64.31 100 LEU A O 1
ATOM 856 N N . LEU A 1 101 ? -21.733 5.905 15.359 1.00 66.00 101 LEU A N 1
ATOM 857 C CA . LEU A 1 101 ? -21.706 4.630 14.654 1.00 66.00 101 LEU A CA 1
ATOM 858 C C . LEU A 1 101 ? -21.808 4.828 13.131 1.00 66.00 101 LEU A C 1
ATOM 860 O O . LEU A 1 101 ? -21.079 4.198 12.371 1.00 66.00 101 LEU A O 1
ATOM 864 N N . SER A 1 102 ? -22.651 5.768 12.690 1.00 71.94 102 SER A N 1
ATOM 865 C CA . SER A 1 102 ? -22.791 6.108 11.270 1.00 71.94 102 SER A CA 1
ATOM 866 C C . SER A 1 102 ? -21.499 6.659 10.658 1.00 71.94 102 SER A C 1
ATOM 868 O O . SER A 1 102 ? -21.227 6.389 9.491 1.00 71.94 102 SER A O 1
ATOM 870 N N . ILE A 1 103 ? -20.705 7.418 11.422 1.00 76.56 103 ILE A N 1
ATOM 871 C CA . ILE A 1 103 ? -19.422 7.970 10.959 1.00 76.56 103 ILE A CA 1
ATOM 872 C C . ILE A 1 103 ? -18.393 6.852 10.765 1.00 76.56 103 ILE A C 1
ATOM 874 O O . ILE A 1 103 ? -17.720 6.811 9.737 1.00 76.56 103 ILE A O 1
ATOM 878 N N . VAL A 1 104 ? -18.304 5.925 11.723 1.00 74.06 104 VAL A N 1
ATOM 879 C CA . VAL A 1 104 ? -17.389 4.776 11.641 1.00 74.06 104 VAL A CA 1
ATOM 880 C C . VAL A 1 104 ? -17.761 3.872 10.462 1.00 74.06 104 VAL A C 1
ATOM 882 O O . VAL A 1 104 ? -16.888 3.469 9.700 1.00 74.06 104 VAL A O 1
ATOM 885 N N . TYR A 1 105 ? -19.051 3.613 10.228 1.00 77.31 105 TYR A N 1
ATOM 886 C CA . TYR A 1 105 ? -19.465 2.848 9.049 1.00 77.31 105 TYR A CA 1
ATOM 887 C C . TYR A 1 105 ? -19.176 3.578 7.737 1.00 77.31 105 TYR A C 1
ATOM 889 O O . TYR A 1 105 ? -18.661 2.961 6.806 1.00 77.31 105 TYR A O 1
ATOM 897 N N . ALA A 1 106 ? -19.443 4.885 7.656 1.00 84.81 106 ALA A N 1
ATOM 898 C CA . ALA A 1 106 ? -19.114 5.677 6.471 1.00 84.81 106 ALA A CA 1
ATOM 899 C C . ALA A 1 106 ? -17.613 5.615 6.140 1.00 84.81 106 ALA A C 1
ATOM 901 O O . ALA A 1 106 ? -17.247 5.496 4.971 1.00 84.81 106 ALA A O 1
ATOM 902 N N . GLN A 1 107 ? -16.749 5.623 7.159 1.00 88.00 107 GLN A N 1
ATOM 903 C CA . GLN A 1 107 ? -15.307 5.461 6.984 1.00 88.00 107 GLN A CA 1
ATOM 904 C C . GLN A 1 107 ? -14.952 4.124 6.318 1.00 88.00 107 GLN A C 1
ATOM 906 O O . GLN A 1 107 ? -14.160 4.127 5.378 1.00 88.00 107 GLN A O 1
ATOM 911 N N . VAL A 1 108 ? -15.555 3.007 6.742 1.00 86.75 108 VAL A N 1
ATOM 912 C CA . VAL A 1 108 ? -15.306 1.679 6.141 1.00 86.75 108 VAL A CA 1
ATOM 913 C C . VAL A 1 108 ? -15.656 1.675 4.648 1.00 86.75 108 VAL A C 1
ATOM 915 O O . VAL A 1 108 ? -14.870 1.198 3.830 1.00 86.75 108 VAL A O 1
ATOM 918 N N . TYR A 1 109 ? -16.789 2.271 4.261 1.00 89.25 109 TYR A N 1
ATOM 919 C CA . TYR A 1 109 ? -17.162 2.388 2.845 1.00 89.25 109 TYR A CA 1
ATOM 920 C C . TYR A 1 109 ? -16.168 3.237 2.048 1.00 89.25 109 TYR A C 1
ATOM 922 O O . TYR A 1 109 ? -15.774 2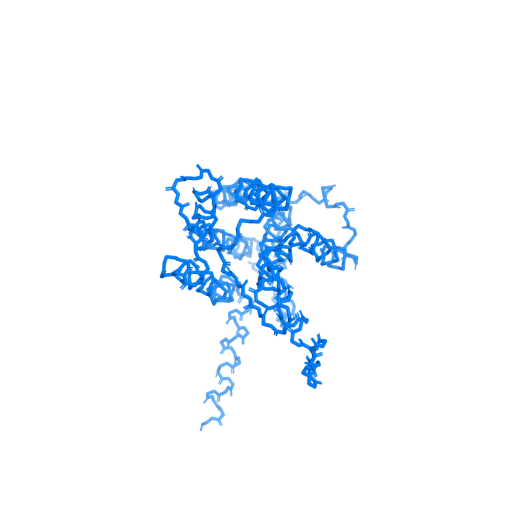.847 0.948 1.00 89.25 109 TYR A O 1
ATOM 930 N N . ILE A 1 110 ? -15.737 4.374 2.603 1.00 90.94 110 ILE A N 1
ATOM 931 C CA . ILE A 1 110 ? -14.748 5.254 1.965 1.00 90.94 110 ILE A CA 1
ATOM 932 C C . ILE A 1 110 ? -13.410 4.523 1.797 1.00 90.94 110 ILE A C 1
ATOM 934 O O . ILE A 1 110 ? -12.801 4.598 0.731 1.00 90.94 110 ILE A O 1
ATOM 938 N N . TRP A 1 111 ? -12.966 3.778 2.810 1.00 90.25 111 TRP A N 1
ATOM 939 C CA . TRP A 1 111 ? -11.734 2.991 2.751 1.00 90.25 111 TRP A CA 1
ATOM 940 C C . TRP A 1 111 ? -11.772 1.947 1.652 1.00 90.25 111 TRP A C 1
ATOM 942 O O . TRP A 1 111 ? -10.839 1.864 0.861 1.00 90.25 111 TRP A O 1
ATOM 952 N N . ILE A 1 112 ? -12.860 1.192 1.553 1.00 90.62 112 ILE A N 1
ATOM 953 C CA . ILE A 1 112 ? -12.995 0.162 0.523 1.00 90.62 112 ILE A CA 1
ATOM 954 C C . ILE A 1 112 ? -13.060 0.796 -0.864 1.00 90.62 112 ILE A C 1
ATOM 956 O O . ILE A 1 112 ? -12.383 0.328 -1.780 1.00 90.62 112 ILE A O 1
ATOM 960 N N . ALA A 1 113 ? -13.828 1.875 -1.021 1.00 93.62 113 ALA A N 1
ATOM 961 C CA . ALA A 1 113 ? -13.941 2.581 -2.291 1.00 93.62 113 ALA A CA 1
ATOM 962 C C . ALA A 1 113 ? -12.582 3.107 -2.778 1.00 93.62 113 ALA A C 1
ATOM 964 O O . ALA A 1 113 ? -12.274 2.996 -3.963 1.00 93.62 113 ALA A O 1
ATOM 965 N N . ILE A 1 114 ? -11.756 3.643 -1.877 1.00 92.19 114 ILE A N 1
ATOM 966 C CA . ILE A 1 114 ? -10.456 4.206 -2.247 1.00 92.19 114 ILE A CA 1
ATOM 967 C C . ILE A 1 114 ? -9.379 3.116 -2.337 1.00 92.19 114 ILE A C 1
ATOM 969 O O . ILE A 1 114 ? -8.787 2.929 -3.392 1.00 92.19 114 ILE A O 1
ATOM 973 N N . LEU A 1 115 ? -9.134 2.370 -1.261 1.00 91.44 115 LEU A N 1
ATOM 974 C CA . LEU A 1 115 ? -7.975 1.475 -1.146 1.00 91.44 115 LEU A CA 1
ATOM 975 C C . LEU A 1 115 ? -8.159 0.162 -1.914 1.00 91.44 115 LEU A C 1
ATOM 977 O O . LEU A 1 115 ? -7.220 -0.359 -2.504 1.00 91.44 115 LEU A O 1
ATOM 981 N N . ILE A 1 116 ? -9.368 -0.397 -1.935 1.00 91.75 116 ILE A N 1
ATOM 982 C CA . ILE A 1 116 ? -9.603 -1.668 -2.632 1.00 91.75 116 ILE A CA 1
ATOM 983 C C . ILE A 1 116 ? -10.071 -1.416 -4.056 1.00 91.75 116 ILE A C 1
ATOM 985 O O . ILE A 1 116 ? -9.496 -1.958 -4.999 1.00 91.75 116 ILE A O 1
ATOM 989 N N . VAL A 1 117 ? -11.112 -0.603 -4.228 1.00 94.44 117 VAL A N 1
ATOM 990 C CA . VAL A 1 117 ? -11.723 -0.417 -5.544 1.00 94.44 117 VAL A CA 1
ATOM 991 C C . VAL A 1 117 ? -10.862 0.499 -6.406 1.00 94.44 117 VAL A C 1
ATOM 993 O O . VAL A 1 117 ? -10.387 0.056 -7.449 1.00 94.44 117 VAL A O 1
ATOM 996 N N . PHE A 1 118 ? -10.625 1.746 -5.996 1.00 95.31 118 PHE A N 1
ATOM 997 C CA . PHE A 1 118 ? -9.896 2.707 -6.824 1.00 95.31 118 PHE A CA 1
ATOM 998 C C . PHE A 1 118 ? -8.415 2.333 -6.994 1.00 95.31 118 PHE A C 1
ATOM 1000 O O . PHE A 1 118 ? -7.985 2.079 -8.125 1.00 95.31 118 PHE A O 1
ATOM 1007 N N . ASP A 1 119 ? -7.654 2.217 -5.900 1.00 94.56 119 ASP A N 1
ATOM 1008 C CA . ASP A 1 119 ? -6.231 1.862 -5.956 1.00 94.56 119 ASP A CA 1
ATOM 1009 C C . ASP A 1 119 ? -6.051 0.483 -6.607 1.00 94.56 119 ASP A C 1
ATOM 1011 O O . ASP A 1 119 ? -5.205 0.317 -7.487 1.00 94.56 119 ASP A O 1
ATOM 1015 N N . GLY A 1 120 ? -6.881 -0.500 -6.242 1.00 94.19 120 GLY A N 1
ATOM 1016 C CA . GLY A 1 120 ? -6.818 -1.845 -6.811 1.00 94.19 120 GLY A CA 1
ATOM 1017 C C . GLY A 1 120 ? -7.100 -1.883 -8.314 1.00 94.19 120 GLY A C 1
ATOM 1018 O O . GLY A 1 120 ? -6.379 -2.566 -9.045 1.00 94.19 120 GLY A O 1
ATOM 1019 N N . CYS A 1 121 ? -8.078 -1.119 -8.814 1.00 96.12 121 CYS A N 1
ATOM 1020 C CA . CYS A 1 121 ? -8.338 -1.019 -10.255 1.00 96.12 121 CYS A CA 1
ATOM 1021 C C . CYS A 1 121 ? -7.157 -0.397 -11.005 1.00 96.12 121 CYS A C 1
ATOM 1023 O O . CYS A 1 121 ? -6.747 -0.911 -12.051 1.00 96.12 121 CYS A O 1
ATOM 1025 N N . VAL A 1 122 ? -6.583 0.686 -10.475 1.00 95.75 122 VAL A N 1
ATOM 1026 C CA . VAL A 1 122 ? -5.432 1.354 -11.096 1.00 95.75 122 VAL A CA 1
ATOM 1027 C C . VAL A 1 122 ? -4.202 0.447 -11.074 1.00 95.75 122 VAL A C 1
ATOM 1029 O O . VAL A 1 122 ? -3.549 0.277 -12.106 1.00 95.75 122 VAL A O 1
ATOM 1032 N N . LEU A 1 123 ? -3.912 -0.201 -9.945 1.00 95.56 123 LEU A N 1
ATOM 1033 C CA . LEU A 1 123 ? -2.800 -1.144 -9.816 1.00 95.56 123 LEU A CA 1
ATOM 1034 C C . LEU A 1 123 ? -2.967 -2.358 -10.734 1.00 95.56 123 LEU A C 1
ATOM 1036 O O . LEU A 1 123 ? -1.991 -2.797 -11.350 1.00 95.56 123 LEU A O 1
ATOM 1040 N N . ALA A 1 124 ? -4.189 -2.872 -10.893 1.00 95.69 124 ALA A N 1
ATOM 1041 C CA . ALA A 1 124 ? -4.489 -3.935 -11.845 1.00 95.69 124 ALA A CA 1
ATOM 1042 C C . ALA A 1 124 ? -4.253 -3.474 -13.290 1.00 95.69 124 ALA A C 1
ATOM 1044 O O . ALA A 1 124 ? -3.583 -4.174 -14.055 1.00 95.69 124 ALA A O 1
ATOM 1045 N N . TYR A 1 125 ? -4.738 -2.283 -13.659 1.00 95.50 125 TYR A N 1
ATOM 1046 C CA . TYR A 1 125 ? -4.508 -1.697 -14.980 1.00 95.50 125 TYR A CA 1
ATOM 1047 C C . TYR A 1 125 ? -3.010 -1.548 -15.274 1.00 95.50 125 TYR A C 1
ATOM 1049 O O . TYR A 1 125 ? -2.529 -2.046 -16.297 1.00 95.50 125 TYR A O 1
ATOM 1057 N N . VAL A 1 126 ? -2.259 -0.937 -14.353 1.00 94.00 126 VAL A N 1
ATOM 1058 C CA . VAL A 1 126 ? -0.803 -0.766 -14.458 1.00 94.00 126 VAL A CA 1
ATOM 1059 C C . VAL A 1 126 ? -0.108 -2.121 -14.586 1.00 94.00 126 VAL A C 1
ATOM 1061 O O . VAL A 1 126 ? 0.695 -2.314 -15.497 1.00 94.00 126 VAL A O 1
ATOM 1064 N N . SER A 1 127 ? -0.457 -3.097 -13.746 1.00 92.81 127 SER A N 1
ATOM 1065 C CA . SER A 1 127 ? 0.134 -4.442 -13.772 1.00 92.81 127 SER A CA 1
ATOM 1066 C C . SER A 1 127 ? -0.107 -5.161 -15.103 1.00 92.81 127 SER A C 1
ATOM 1068 O O . SER A 1 127 ? 0.811 -5.762 -15.668 1.00 92.81 127 SER A O 1
ATOM 1070 N N . VAL A 1 128 ? -1.326 -5.080 -15.647 1.00 92.56 128 VAL A N 1
ATOM 1071 C CA . VAL A 1 128 ? -1.667 -5.656 -16.957 1.00 92.56 128 VAL A CA 1
ATOM 1072 C C . VAL A 1 128 ? -0.893 -4.960 -18.071 1.00 92.56 128 VAL A C 1
ATOM 1074 O O . VAL A 1 128 ? -0.356 -5.637 -18.951 1.00 92.56 128 VAL A O 1
ATOM 1077 N N . ARG A 1 129 ? -0.804 -3.627 -18.041 1.00 90.62 129 ARG A N 1
ATOM 1078 C CA . ARG A 1 129 ? -0.057 -2.852 -19.036 1.00 90.62 129 ARG A CA 1
ATOM 1079 C C . ARG A 1 129 ? 1.438 -3.152 -18.995 1.00 90.62 129 ARG A C 1
ATOM 1081 O O . ARG A 1 129 ? 1.990 -3.480 -20.040 1.00 90.62 129 ARG A O 1
ATOM 1088 N N . LEU A 1 130 ? 2.067 -3.149 -17.821 1.00 88.00 130 LEU A N 1
ATOM 1089 C CA . LEU A 1 130 ? 3.478 -3.519 -17.653 1.00 88.00 130 LEU A CA 1
ATOM 1090 C C . LEU A 1 130 ? 3.752 -4.942 -18.158 1.00 88.00 130 LEU A C 1
ATOM 1092 O O . LEU A 1 130 ? 4.728 -5.182 -18.868 1.00 88.00 130 LEU A O 1
ATOM 1096 N N . ARG A 1 131 ? 2.850 -5.891 -17.875 1.00 87.81 131 ARG A N 1
ATOM 1097 C CA . ARG A 1 131 ? 2.967 -7.264 -18.386 1.00 87.81 131 ARG A CA 1
ATOM 1098 C C . ARG A 1 131 ? 2.833 -7.345 -19.909 1.00 87.81 131 ARG A C 1
ATOM 1100 O O . ARG A 1 131 ? 3.480 -8.196 -20.515 1.00 87.81 131 ARG A O 1
ATOM 1107 N N . ARG A 1 132 ? 1.987 -6.516 -20.530 1.00 86.88 132 ARG A N 1
ATOM 1108 C CA . ARG A 1 132 ? 1.875 -6.436 -21.998 1.00 86.88 132 ARG A CA 1
ATOM 1109 C C . ARG A 1 132 ? 3.140 -5.846 -22.608 1.00 86.88 132 ARG A C 1
ATOM 1111 O O . ARG A 1 132 ? 3.695 -6.480 -23.494 1.00 86.88 132 ARG A O 1
ATOM 1118 N N . LEU A 1 133 ? 3.645 -4.744 -22.054 1.00 81.12 133 LEU A N 1
ATOM 1119 C CA . LEU A 1 133 ? 4.899 -4.122 -22.488 1.00 81.12 133 LEU A CA 1
ATOM 1120 C C . LEU A 1 133 ? 6.066 -5.118 -22.455 1.00 81.12 133 LEU A C 1
ATOM 1122 O O . LEU A 1 133 ? 6.852 -5.162 -23.392 1.00 81.12 133 LEU A O 1
ATOM 1126 N N . LEU A 1 134 ? 6.125 -6.001 -21.448 1.00 77.69 134 LEU A N 1
ATOM 1127 C CA . LEU A 1 134 ? 7.111 -7.090 -21.395 1.00 77.69 134 LEU A CA 1
ATOM 1128 C C . LEU A 1 134 ? 7.036 -8.056 -22.583 1.00 77.69 134 LEU A C 1
ATOM 1130 O O . LEU A 1 134 ? 8.061 -8.570 -23.024 1.00 77.69 134 LEU A O 1
ATOM 1134 N N . LYS A 1 135 ? 5.833 -8.335 -23.087 1.00 80.12 135 LYS A N 1
ATOM 1135 C CA . LYS A 1 135 ? 5.636 -9.227 -24.237 1.00 80.12 135 LYS A CA 1
ATOM 1136 C C . LYS A 1 135 ? 5.895 -8.521 -25.567 1.00 80.12 135 LYS A C 1
ATOM 1138 O O . LYS A 1 135 ? 6.298 -9.182 -26.518 1.00 80.12 135 LYS A O 1
ATOM 1143 N N . THR A 1 136 ? 5.667 -7.212 -25.632 1.00 77.31 136 THR A N 1
ATOM 1144 C CA . THR A 1 136 ? 5.813 -6.387 -26.839 1.00 77.31 136 THR A CA 1
ATOM 1145 C C . THR A 1 136 ? 6.751 -5.203 -26.572 1.00 77.31 136 THR A C 1
ATOM 1147 O O . THR A 1 136 ? 6.299 -4.061 -26.485 1.00 77.31 136 THR A O 1
ATOM 1150 N N . PRO A 1 137 ? 8.074 -5.446 -26.463 1.00 66.00 137 PRO A N 1
ATOM 1151 C CA . PRO A 1 137 ? 9.047 -4.422 -26.069 1.00 66.00 137 PRO A CA 1
ATOM 1152 C C . PRO A 1 137 ? 9.210 -3.284 -27.091 1.00 66.00 137 PRO A C 1
ATOM 1154 O O . PRO A 1 137 ? 9.792 -2.259 -26.756 1.00 66.00 137 PRO A O 1
ATOM 1157 N N . ALA A 1 138 ? 8.665 -3.425 -28.307 1.00 63.03 138 ALA A N 1
ATOM 1158 C CA . ALA A 1 138 ? 8.656 -2.375 -29.329 1.00 63.03 138 ALA A CA 1
ATOM 1159 C C . ALA A 1 138 ? 7.907 -1.096 -28.898 1.00 63.03 138 ALA A C 1
ATOM 1161 O O . ALA A 1 138 ? 8.143 -0.032 -29.460 1.00 63.03 138 ALA A O 1
ATOM 1162 N N . GLU A 1 139 ? 7.020 -1.186 -27.900 1.00 60.25 139 GLU A N 1
ATOM 1163 C CA . GLU A 1 139 ? 6.279 -0.042 -27.350 1.00 60.25 139 GLU A CA 1
ATOM 1164 C C . GLU A 1 139 ? 7.027 0.678 -26.209 1.00 60.25 139 GLU A C 1
ATOM 1166 O O . GLU A 1 139 ? 6.562 1.710 -25.722 1.00 60.25 139 GLU A O 1
ATOM 1171 N N . CYS A 1 140 ? 8.174 0.158 -25.757 1.00 61.38 140 CYS A N 1
ATOM 1172 C CA . CYS A 1 140 ? 8.945 0.764 -24.674 1.00 61.38 140 CYS A CA 1
ATOM 1173 C C . CYS A 1 140 ? 9.769 1.939 -25.215 1.00 61.38 140 CYS A C 1
ATOM 1175 O O . CYS A 1 140 ? 10.670 1.750 -26.031 1.00 61.38 140 CYS A O 1
ATOM 1177 N N . ARG A 1 141 ? 9.462 3.161 -24.765 1.00 60.91 141 ARG A N 1
ATOM 1178 C CA . ARG A 1 141 ? 10.123 4.385 -25.249 1.00 60.91 141 ARG A CA 1
ATOM 1179 C C . ARG A 1 141 ? 11.392 4.759 -24.483 1.00 60.91 141 ARG A C 1
ATOM 1181 O O . ARG A 1 141 ? 12.175 5.546 -25.010 1.00 60.91 141 ARG A O 1
ATOM 1188 N N . ARG A 1 142 ? 11.598 4.249 -23.260 1.00 62.84 142 ARG A N 1
ATOM 1189 C CA . ARG A 1 142 ? 12.698 4.688 -22.385 1.00 62.84 142 ARG A CA 1
ATOM 1190 C C . ARG A 1 142 ? 13.303 3.567 -21.538 1.00 62.84 142 ARG A C 1
ATOM 1192 O O . ARG A 1 142 ? 12.642 2.575 -21.240 1.00 62.84 142 ARG A O 1
ATOM 1199 N N . GLU A 1 143 ? 14.564 3.760 -21.151 1.00 61.56 143 GLU A N 1
ATOM 1200 C CA . GLU A 1 143 ? 15.269 2.964 -20.142 1.00 61.56 143 GLU A CA 1
ATOM 1201 C C . GLU A 1 143 ? 14.722 3.260 -18.733 1.00 61.56 143 GLU A C 1
ATOM 1203 O O . GLU A 1 143 ? 14.447 4.413 -18.396 1.00 61.56 143 GLU A O 1
ATOM 1208 N N . ASP A 1 144 ? 14.551 2.223 -17.906 1.00 59.62 144 ASP A N 1
ATOM 1209 C CA . ASP A 1 144 ? 14.001 2.355 -16.549 1.00 59.62 144 ASP A CA 1
ATOM 1210 C C . ASP A 1 144 ? 15.022 3.009 -15.603 1.00 59.62 144 ASP A C 1
ATOM 1212 O O . ASP A 1 144 ? 16.073 2.430 -15.299 1.00 59.62 144 ASP A O 1
ATOM 1216 N N . LYS A 1 145 ? 14.684 4.188 -15.060 1.00 64.25 145 LYS A N 1
ATOM 1217 C CA . LYS A 1 145 ? 15.525 4.919 -14.095 1.00 64.25 145 LYS A CA 1
ATOM 1218 C C . LYS A 1 145 ? 15.796 4.119 -12.808 1.00 64.25 145 LYS A C 1
ATOM 1220 O O . LYS A 1 145 ? 16.698 4.471 -12.051 1.00 64.25 145 LYS A O 1
ATOM 1225 N N . LEU A 1 146 ? 15.036 3.055 -12.519 1.00 59.97 146 LEU A N 1
ATOM 1226 C CA . LEU A 1 146 ? 15.233 2.211 -11.332 1.00 59.97 146 LEU A CA 1
ATOM 1227 C C . LEU A 1 146 ? 16.522 1.368 -11.405 1.00 59.97 146 LEU A C 1
ATOM 1229 O O . LEU A 1 146 ? 17.068 0.986 -10.369 1.00 59.97 146 LEU A O 1
ATOM 1233 N N . GLU A 1 147 ? 17.045 1.107 -12.606 1.00 58.78 147 GLU A N 1
ATOM 1234 C CA . GLU A 1 147 ? 18.362 0.472 -12.775 1.00 58.78 147 GLU A CA 1
ATOM 1235 C C . GLU A 1 147 ? 19.516 1.440 -12.541 1.00 58.78 147 GLU A C 1
ATOM 1237 O O . GLU A 1 147 ? 20.586 1.023 -12.099 1.00 58.78 147 GLU A O 1
ATOM 1242 N N . LEU A 1 148 ? 19.268 2.729 -12.787 1.00 58.47 148 LEU A N 1
ATOM 1243 C CA . LEU A 1 148 ? 20.207 3.831 -12.591 1.00 58.47 148 LEU A CA 1
ATOM 1244 C C . LEU A 1 148 ? 20.312 4.284 -11.129 1.00 58.47 148 LEU A C 1
ATOM 1246 O O . LEU A 1 148 ? 20.945 5.303 -10.859 1.00 58.47 148 LEU A O 1
ATOM 1250 N N . LEU A 1 149 ? 19.734 3.556 -10.161 1.00 57.47 149 LEU A N 1
ATOM 1251 C CA . LEU A 1 149 ? 20.005 3.826 -8.747 1.00 57.47 149 LEU A CA 1
ATOM 1252 C C . LEU A 1 149 ? 21.516 3.696 -8.491 1.00 57.47 149 LEU A C 1
ATOM 1254 O O . LEU A 1 149 ? 22.050 2.594 -8.354 1.00 57.47 149 LEU A O 1
ATOM 1258 N N . HIS A 1 150 ? 22.174 4.858 -8.422 1.00 52.03 150 HIS A N 1
ATOM 1259 C CA . HIS A 1 150 ? 23.611 5.115 -8.276 1.00 52.03 150 HIS A CA 1
ATOM 1260 C C . HIS A 1 150 ? 24.198 4.637 -6.933 1.00 52.03 150 HIS A C 1
ATOM 1262 O O . HIS A 1 150 ? 25.081 5.267 -6.360 1.00 52.03 150 HIS A O 1
ATOM 1268 N N . PHE A 1 151 ? 23.767 3.490 -6.407 1.00 48.19 151 PHE A N 1
ATOM 1269 C CA . PHE A 1 151 ? 24.434 2.869 -5.260 1.00 48.19 151 PHE A CA 1
ATOM 1270 C C . PHE A 1 151 ? 25.873 2.458 -5.580 1.00 48.19 151 PHE A C 1
ATOM 1272 O O . PHE A 1 151 ? 26.669 2.239 -4.671 1.00 48.19 151 PHE A O 1
ATOM 1279 N N . TYR A 1 152 ? 26.209 2.338 -6.865 1.00 46.16 152 TYR A N 1
ATOM 1280 C CA . TYR A 1 152 ? 27.527 1.958 -7.329 1.00 46.16 152 TYR A CA 1
ATOM 1281 C C . TYR A 1 152 ? 27.904 2.777 -8.557 1.00 46.16 152 TYR A C 1
ATOM 1283 O O . TYR A 1 152 ? 27.220 2.721 -9.575 1.00 46.16 152 TYR A O 1
ATOM 1291 N N . ASN A 1 153 ? 29.039 3.474 -8.479 1.00 40.66 153 ASN A N 1
ATOM 1292 C CA . ASN A 1 153 ? 29.747 4.013 -9.636 1.00 40.66 153 ASN A CA 1
ATOM 1293 C C . ASN A 1 153 ? 30.387 2.846 -10.414 1.00 40.66 153 ASN A C 1
ATOM 1295 O O . ASN A 1 153 ? 31.606 2.714 -10.491 1.00 40.66 153 ASN A O 1
ATOM 1299 N N . ILE A 1 154 ? 29.567 1.898 -10.875 1.00 43.94 154 ILE A N 1
ATOM 1300 C CA . ILE A 1 154 ? 30.004 0.945 -11.885 1.00 43.94 154 ILE A CA 1
ATOM 1301 C C . ILE A 1 154 ? 29.932 1.742 -13.174 1.00 43.94 154 ILE A C 1
ATOM 1303 O O . ILE A 1 154 ? 28.846 2.016 -13.676 1.00 43.94 154 ILE A O 1
ATOM 1307 N N . THR A 1 155 ? 31.103 2.130 -13.665 1.00 38.97 155 THR A N 1
ATOM 1308 C CA . THR A 1 155 ? 31.356 2.442 -15.067 1.00 38.97 155 THR A CA 1
ATOM 1309 C C . THR A 1 155 ? 30.868 1.259 -15.901 1.00 38.97 155 THR A C 1
ATOM 1311 O O . THR A 1 155 ? 31.620 0.348 -16.250 1.00 38.97 155 THR A O 1
ATOM 1314 N N . LEU A 1 156 ? 29.561 1.211 -16.158 1.00 44.06 156 LEU A N 1
ATOM 1315 C CA . LEU A 1 156 ? 28.984 0.303 -17.125 1.00 44.06 156 LEU A CA 1
ATOM 1316 C C . LEU A 1 156 ? 29.448 0.847 -18.473 1.00 44.06 156 LEU A C 1
ATOM 1318 O O . LEU A 1 156 ? 28.859 1.775 -19.013 1.00 44.06 156 LEU A O 1
ATOM 1322 N N . SER A 1 157 ? 30.597 0.338 -18.915 1.00 36.41 157 SER A N 1
ATOM 1323 C CA . SER A 1 157 ? 31.196 0.591 -20.218 1.00 36.41 157 SER A CA 1
ATOM 1324 C C . SER A 1 157 ? 30.102 0.723 -21.280 1.00 36.41 157 SER A C 1
ATOM 1326 O O . SER A 1 157 ? 29.282 -0.183 -21.449 1.00 36.41 157 SER A O 1
ATOM 1328 N N . GLU A 1 158 ? 30.117 1.861 -21.973 1.00 41.97 158 GLU A N 1
ATOM 1329 C CA . GLU A 1 158 ? 29.206 2.317 -23.032 1.00 41.97 158 GLU A CA 1
ATOM 1330 C C . GLU A 1 158 ? 29.083 1.374 -24.253 1.00 41.97 158 GLU A C 1
ATOM 1332 O O . GLU A 1 158 ? 28.620 1.792 -25.306 1.00 41.97 158 GLU A O 1
ATOM 1337 N N . SER A 1 159 ? 29.472 0.097 -24.185 1.00 35.94 159 SER A N 1
ATOM 1338 C CA . SER A 1 159 ? 29.710 -0.693 -25.402 1.00 35.94 159 SER A CA 1
ATOM 1339 C C . SER A 1 159 ? 28.730 -1.842 -25.690 1.00 35.94 159 SER A C 1
ATOM 1341 O O . SER A 1 159 ? 28.769 -2.368 -26.799 1.00 35.94 159 SER A O 1
ATOM 1343 N N . HIS A 1 160 ? 27.802 -2.217 -24.794 1.00 38.50 160 HIS A N 1
ATOM 1344 C CA . HIS A 1 160 ? 26.829 -3.304 -25.077 1.00 38.50 160 HIS A CA 1
ATOM 1345 C C . HIS A 1 160 ? 25.380 -3.037 -24.619 1.00 38.50 160 HIS A C 1
ATOM 1347 O O . HIS A 1 160 ? 24.564 -3.959 -24.513 1.00 38.50 160 HIS A O 1
ATOM 1353 N N . ALA A 1 161 ? 25.049 -1.776 -24.345 1.00 46.53 161 ALA A N 1
ATOM 1354 C CA . ALA A 1 161 ? 23.767 -1.346 -23.802 1.00 46.53 161 ALA A CA 1
ATOM 1355 C C . ALA A 1 161 ? 22.808 -0.899 -24.916 1.00 46.53 161 ALA A C 1
ATOM 1357 O O . ALA A 1 161 ? 22.938 0.192 -25.451 1.00 46.53 161 ALA A O 1
ATOM 1358 N N . SER A 1 162 ? 21.828 -1.729 -25.262 1.00 53.16 162 SER A N 1
ATOM 1359 C CA . SER A 1 162 ? 20.556 -1.200 -25.781 1.00 53.16 162 SER A CA 1
ATOM 1360 C C . SER A 1 162 ? 19.421 -2.190 -25.534 1.00 53.16 162 SER A C 1
ATOM 1362 O O . SER A 1 162 ? 18.466 -1.868 -24.844 1.00 53.16 162 SER A O 1
ATOM 1364 N N . ALA A 1 163 ? 19.552 -3.454 -25.943 1.00 49.41 163 ALA A N 1
ATOM 1365 C CA . ALA A 1 163 ? 18.477 -4.436 -25.748 1.00 49.41 163 ALA A CA 1
ATOM 1366 C C . ALA A 1 163 ? 18.458 -5.074 -24.342 1.00 49.41 163 ALA A C 1
ATOM 1368 O O . ALA A 1 163 ? 17.402 -5.240 -23.730 1.00 49.41 163 ALA A O 1
ATOM 1369 N N . ASN A 1 164 ? 19.632 -5.426 -23.803 1.00 53.44 164 ASN A N 1
ATOM 1370 C CA . ASN A 1 164 ? 19.731 -6.126 -22.516 1.00 53.44 164 ASN A CA 1
ATOM 1371 C C . ASN A 1 164 ? 19.450 -5.221 -21.307 1.00 53.44 164 ASN A C 1
ATOM 1373 O O . ASN A 1 164 ? 18.953 -5.718 -20.297 1.00 53.44 164 ASN A O 1
ATOM 1377 N N . THR A 1 165 ? 19.750 -3.923 -21.405 1.00 55.94 165 THR A N 1
ATOM 1378 C CA . THR A 1 165 ? 19.484 -2.930 -20.352 1.00 55.94 165 THR A CA 1
ATOM 1379 C C . THR A 1 165 ? 17.992 -2.615 -20.278 1.00 55.94 165 THR A C 1
ATOM 1381 O O . THR A 1 165 ? 17.399 -2.760 -19.219 1.00 55.94 165 THR A O 1
ATOM 1384 N N . ILE A 1 166 ? 17.331 -2.358 -21.416 1.00 57.25 166 ILE A N 1
ATOM 1385 C CA . ILE A 1 166 ? 15.868 -2.173 -21.471 1.00 57.25 166 ILE A CA 1
ATOM 1386 C C . ILE A 1 166 ? 15.137 -3.395 -20.889 1.00 57.25 166 ILE A C 1
ATOM 1388 O O . ILE A 1 166 ? 14.232 -3.255 -20.067 1.00 57.25 166 ILE A O 1
ATOM 1392 N N . TRP A 1 167 ? 15.574 -4.612 -21.236 1.00 58.81 167 TRP A N 1
ATOM 1393 C CA . TRP A 1 167 ? 14.982 -5.848 -20.713 1.00 58.81 167 TRP A CA 1
ATOM 1394 C C . TRP A 1 167 ? 15.200 -6.053 -19.205 1.00 58.81 167 TRP A C 1
ATOM 1396 O O . TRP A 1 167 ? 14.327 -6.600 -18.525 1.00 58.81 167 TRP A O 1
ATOM 1406 N N . ARG A 1 168 ? 16.353 -5.650 -18.653 1.00 58.94 168 ARG A N 1
ATOM 1407 C CA . ARG A 1 168 ? 16.592 -5.707 -17.200 1.00 58.94 168 ARG A CA 1
ATOM 1408 C C . ARG A 1 168 ? 15.808 -4.613 -16.469 1.00 58.94 168 ARG A C 1
ATOM 1410 O O . ARG A 1 168 ? 15.176 -4.923 -15.457 1.00 58.94 168 ARG A O 1
ATOM 1417 N N . GLY A 1 169 ? 15.726 -3.409 -17.032 1.00 57.66 169 GLY A N 1
ATOM 1418 C CA . GLY A 1 169 ? 14.948 -2.306 -16.476 1.00 57.66 169 GLY A CA 1
ATOM 1419 C C . GLY A 1 169 ? 13.475 -2.641 -16.396 1.00 57.66 169 GLY A C 1
ATOM 1420 O O . GLY A 1 169 ? 12.891 -2.613 -15.316 1.00 57.66 169 GLY A O 1
ATOM 1421 N N . MET A 1 170 ? 12.906 -3.157 -17.483 1.00 62.94 170 MET A N 1
ATOM 1422 C CA . MET A 1 170 ? 11.533 -3.658 -17.474 1.00 62.94 170 MET A CA 1
ATOM 1423 C C . MET A 1 170 ? 11.304 -4.713 -16.386 1.00 62.94 170 MET A C 1
ATOM 1425 O O . MET A 1 170 ? 10.273 -4.668 -15.720 1.00 62.94 170 MET A O 1
ATOM 1429 N N . LYS A 1 171 ? 12.259 -5.623 -16.134 1.00 67.69 171 LYS A N 1
ATOM 1430 C CA . LYS A 1 171 ? 12.149 -6.605 -15.036 1.00 67.69 171 LYS A CA 1
ATOM 1431 C C . LYS A 1 171 ? 12.147 -5.968 -13.651 1.00 67.69 171 LYS A C 1
ATOM 1433 O O . LYS A 1 171 ? 11.496 -6.500 -12.754 1.00 67.69 171 LYS A O 1
ATOM 1438 N N . THR A 1 172 ? 12.846 -4.856 -13.479 1.00 70.25 172 THR A N 1
ATOM 1439 C CA . THR A 1 172 ? 12.879 -4.103 -12.224 1.00 70.25 172 THR A CA 1
ATOM 1440 C C . THR A 1 172 ? 11.519 -3.433 -11.978 1.00 70.25 172 THR A C 1
ATOM 1442 O O . THR A 1 172 ? 10.945 -3.591 -10.898 1.00 70.25 172 THR A O 1
ATOM 1445 N N . SER A 1 173 ? 10.913 -2.827 -13.003 1.00 76.12 173 SER A N 1
ATOM 1446 C CA . SER A 1 173 ? 9.531 -2.317 -12.957 1.00 76.12 173 SER A CA 1
ATOM 1447 C C . SER A 1 173 ? 8.452 -3.396 -12.753 1.00 76.12 173 SER A C 1
ATOM 1449 O O . SER A 1 173 ? 7.379 -3.098 -12.225 1.00 76.12 173 SER A O 1
ATOM 1451 N N . LEU A 1 174 ? 8.719 -4.672 -13.071 1.00 82.75 174 LEU A N 1
ATOM 1452 C CA . LEU A 1 174 ? 7.786 -5.772 -12.772 1.00 82.75 174 LEU A CA 1
ATOM 1453 C C . LEU A 1 174 ? 7.585 -6.015 -11.272 1.00 82.75 174 LEU A C 1
ATOM 1455 O O . LEU A 1 174 ? 6.642 -6.727 -10.940 1.00 82.75 174 LEU A O 1
ATOM 1459 N N . CYS A 1 175 ? 8.399 -5.435 -10.378 1.00 88.75 175 CYS A N 1
ATOM 1460 C CA . CYS A 1 175 ? 8.199 -5.531 -8.925 1.00 88.75 175 CYS A CA 1
ATOM 1461 C C . CYS A 1 175 ? 6.815 -5.034 -8.467 1.00 88.75 175 CYS A C 1
ATOM 1463 O O . CYS A 1 175 ? 6.308 -5.498 -7.448 1.00 88.75 175 CYS A O 1
ATOM 1465 N N . VAL A 1 176 ? 6.167 -4.162 -9.249 1.00 91.75 176 VAL A N 1
ATOM 1466 C CA . VAL A 1 176 ? 4.805 -3.673 -8.989 1.00 91.75 176 VAL A CA 1
ATOM 1467 C C . VAL A 1 176 ? 3.788 -4.817 -8.948 1.00 91.75 176 VAL A C 1
ATOM 1469 O O . VAL A 1 176 ? 2.904 -4.814 -8.099 1.00 91.75 176 VAL A O 1
ATOM 1472 N N . ILE A 1 177 ? 3.928 -5.825 -9.816 1.00 92.38 177 ILE A N 1
ATOM 1473 C CA . ILE A 1 177 ? 2.977 -6.941 -9.924 1.00 92.38 177 ILE A CA 1
ATOM 1474 C C . ILE A 1 177 ? 2.939 -7.798 -8.644 1.00 92.38 177 ILE A C 1
ATOM 1476 O O . ILE A 1 177 ? 1.859 -7.943 -8.074 1.00 92.38 177 ILE A O 1
ATOM 1480 N N . PRO A 1 178 ? 4.054 -8.381 -8.153 1.00 93.50 178 PRO A N 1
ATOM 1481 C CA . PRO A 1 178 ? 4.039 -9.157 -6.917 1.00 93.50 178 PRO A CA 1
ATOM 1482 C C . PRO A 1 178 ? 3.699 -8.298 -5.695 1.00 93.50 178 PRO A C 1
ATOM 1484 O O . PRO A 1 178 ? 3.040 -8.805 -4.792 1.00 93.50 178 PRO A O 1
ATOM 1487 N N . LEU A 1 179 ? 4.079 -7.012 -5.666 1.00 93.69 179 LEU A N 1
ATOM 1488 C CA . LEU A 1 179 ? 3.658 -6.099 -4.598 1.00 93.69 179 LEU A CA 1
ATOM 1489 C C . LEU A 1 179 ? 2.138 -5.910 -4.592 1.00 93.69 179 LEU A C 1
ATOM 1491 O O . LEU A 1 179 ? 1.522 -6.025 -3.538 1.00 93.69 179 LEU A O 1
ATOM 1495 N N . PHE A 1 180 ? 1.526 -5.693 -5.759 1.00 94.56 180 PHE A N 1
ATOM 1496 C CA . PHE A 1 180 ? 0.075 -5.584 -5.898 1.00 94.56 180 PHE A CA 1
ATOM 1497 C C . PHE A 1 180 ? -0.644 -6.884 -5.519 1.00 94.56 180 PHE A C 1
ATOM 1499 O O . PHE A 1 180 ? -1.632 -6.845 -4.794 1.00 94.56 180 PHE A O 1
ATOM 1506 N N . VAL A 1 181 ? -0.144 -8.041 -5.960 1.00 93.94 181 VAL A N 1
ATOM 1507 C CA . VAL A 1 181 ? -0.736 -9.340 -5.600 1.00 93.94 181 VAL A CA 1
ATOM 1508 C C . VAL A 1 181 ? -0.654 -9.576 -4.091 1.00 93.94 181 VAL A C 1
ATOM 1510 O O . VAL A 1 181 ? -1.653 -9.961 -3.489 1.00 93.94 181 VAL A O 1
ATOM 1513 N N . SER A 1 182 ? 0.503 -9.311 -3.474 1.00 94.06 182 SER A N 1
ATOM 1514 C CA . SER A 1 182 ? 0.685 -9.405 -2.018 1.00 94.06 182 SER A CA 1
ATOM 1515 C C . SER A 1 182 ? -0.275 -8.472 -1.284 1.00 94.06 182 SER A C 1
ATOM 1517 O O . SER A 1 182 ? -0.979 -8.906 -0.377 1.00 94.06 182 SER A O 1
ATOM 1519 N N . TYR A 1 183 ? -0.356 -7.216 -1.731 1.00 92.31 183 TYR A N 1
ATOM 1520 C CA . TYR A 1 183 ? -1.271 -6.213 -1.200 1.00 92.31 183 TYR A CA 1
ATOM 1521 C C . TYR A 1 183 ? -2.725 -6.689 -1.256 1.00 92.31 183 TYR A C 1
ATOM 1523 O O . TYR A 1 183 ? -3.390 -6.723 -0.226 1.00 92.31 183 TYR A O 1
ATOM 1531 N N . LEU A 1 184 ? -3.205 -7.112 -2.428 1.00 92.25 184 LEU A N 1
ATOM 1532 C CA . LEU A 1 184 ? -4.601 -7.492 -2.613 1.00 92.25 184 LEU A CA 1
ATOM 1533 C C . LEU A 1 184 ? -4.945 -8.716 -1.766 1.00 92.25 184 LEU A C 1
ATOM 1535 O O . LEU A 1 184 ? -5.906 -8.662 -1.014 1.00 92.25 184 LEU A O 1
ATOM 1539 N N . VAL A 1 185 ? -4.144 -9.783 -1.831 1.00 91.19 185 VAL A N 1
ATOM 1540 C CA . VAL A 1 185 ? -4.423 -11.038 -1.110 1.00 91.19 185 VAL A CA 1
ATOM 1541 C C . VAL A 1 185 ? -4.408 -10.839 0.405 1.00 91.19 185 VAL A C 1
ATOM 1543 O O . VAL A 1 185 ? -5.270 -11.366 1.108 1.00 91.19 185 VAL A O 1
ATOM 1546 N N . LEU A 1 186 ? -3.421 -10.105 0.919 1.00 91.75 186 LEU A N 1
ATOM 1547 C CA . LEU A 1 186 ? -3.199 -10.001 2.359 1.00 91.75 186 LEU A CA 1
ATOM 1548 C C . LEU A 1 186 ? -4.042 -8.902 3.011 1.00 91.75 186 LEU A C 1
ATOM 1550 O O . LEU A 1 186 ? -4.372 -9.023 4.189 1.00 91.75 186 LEU A O 1
ATOM 1554 N N . LEU A 1 187 ? -4.428 -7.864 2.264 1.00 89.06 187 LEU A N 1
ATOM 1555 C CA . LEU A 1 187 ? -5.274 -6.787 2.777 1.00 89.06 187 LEU A CA 1
ATOM 1556 C C . LEU A 1 187 ? -6.771 -7.062 2.584 1.00 89.06 187 LEU A C 1
ATOM 1558 O O . LEU A 1 187 ? -7.578 -6.636 3.412 1.00 89.06 187 LEU A O 1
ATOM 1562 N N . SER A 1 188 ? -7.167 -7.782 1.525 1.00 90.12 188 SER A N 1
ATOM 1563 C CA . SER A 1 188 ? -8.586 -7.953 1.187 1.00 90.12 188 SER A CA 1
ATOM 1564 C C . SER A 1 188 ? -9.383 -8.644 2.284 1.00 90.12 188 SER A C 1
ATOM 1566 O O . SER A 1 188 ? -10.537 -8.295 2.498 1.00 90.12 188 SER A O 1
ATOM 1568 N N . TYR A 1 189 ? -8.784 -9.614 2.981 1.00 91.62 189 TYR A N 1
ATOM 1569 C CA . TYR A 1 189 ? -9.483 -10.369 4.021 1.00 91.62 189 TYR A CA 1
ATOM 1570 C C . TYR A 1 189 ? -10.027 -9.444 5.117 1.00 91.62 189 TYR A C 1
ATOM 1572 O O . TYR A 1 189 ? -11.214 -9.501 5.433 1.00 91.62 189 TYR A O 1
ATOM 1580 N N . ASP A 1 190 ? -9.183 -8.565 5.662 1.00 87.25 190 ASP A N 1
ATOM 1581 C CA . ASP A 1 190 ? -9.586 -7.689 6.762 1.00 87.25 190 ASP A CA 1
ATOM 1582 C C . ASP A 1 190 ? -10.599 -6.631 6.295 1.00 87.25 190 ASP A C 1
ATOM 1584 O O . ASP A 1 190 ? -11.600 -6.385 6.967 1.00 87.25 190 ASP A O 1
ATOM 1588 N N . GLN A 1 191 ? -10.417 -6.091 5.084 1.00 88.12 191 GLN A N 1
ATOM 1589 C CA . GLN A 1 191 ? -11.355 -5.135 4.486 1.00 88.12 191 GLN A CA 1
ATOM 1590 C C . GLN A 1 191 ? -12.736 -5.754 4.232 1.00 88.12 191 GLN A C 1
ATOM 1592 O O . GLN A 1 191 ? -13.756 -5.149 4.561 1.00 88.12 191 GLN A O 1
ATOM 1597 N N . PHE A 1 192 ? -12.796 -6.975 3.695 1.00 89.75 192 PHE A N 1
ATOM 1598 C CA . PHE A 1 192 ? -14.067 -7.672 3.492 1.00 89.75 192 PHE A CA 1
ATOM 1599 C C . PHE A 1 192 ? -14.717 -8.088 4.808 1.00 89.75 192 PHE A C 1
ATOM 1601 O O . PHE A 1 192 ? -15.940 -8.044 4.908 1.00 89.75 192 PHE A O 1
ATOM 1608 N N . TYR A 1 193 ? -13.931 -8.443 5.824 1.00 85.94 193 TYR A N 1
ATOM 1609 C CA . TYR A 1 193 ? -14.457 -8.735 7.154 1.00 85.94 193 TYR A CA 1
ATOM 1610 C C . TYR A 1 193 ? -15.090 -7.491 7.801 1.00 85.94 193 TYR A C 1
ATOM 1612 O O . TYR A 1 193 ? -16.202 -7.562 8.329 1.00 85.94 193 TYR A O 1
ATOM 1620 N N . GLN A 1 194 ? -14.444 -6.327 7.687 1.00 84.12 194 GLN A N 1
ATOM 1621 C CA . GLN A 1 194 ? -15.020 -5.053 8.129 1.00 84.12 194 GLN A CA 1
ATOM 1622 C C . GLN A 1 194 ? -16.273 -4.675 7.333 1.00 84.12 194 GLN A C 1
ATOM 1624 O O . GLN A 1 194 ? -17.268 -4.263 7.929 1.00 84.12 194 GLN A O 1
ATOM 1629 N N . LEU A 1 195 ? -16.264 -4.867 6.008 1.00 85.94 195 LEU A N 1
ATOM 1630 C CA . LEU A 1 195 ? -17.436 -4.624 5.164 1.00 85.94 195 LEU A CA 1
ATOM 1631 C C . LEU A 1 195 ? -18.611 -5.507 5.566 1.00 85.94 195 LEU A C 1
ATOM 1633 O O . LEU A 1 195 ? -19.711 -5.000 5.760 1.00 85.94 195 LEU A O 1
ATOM 1637 N N . ALA A 1 196 ? -18.371 -6.813 5.707 1.00 86.56 196 ALA A N 1
ATOM 1638 C CA . ALA A 1 196 ? -19.379 -7.786 6.109 1.00 86.56 196 ALA A CA 1
ATOM 1639 C C . ALA A 1 196 ? -20.002 -7.400 7.453 1.00 86.56 196 ALA A C 1
ATOM 1641 O O . ALA A 1 196 ? -21.212 -7.523 7.631 1.00 86.56 196 ALA A O 1
ATOM 1642 N N . SER A 1 197 ? -19.208 -6.851 8.374 1.00 81.69 197 SER A N 1
ATOM 1643 C CA . SER A 1 197 ? -19.762 -6.318 9.610 1.00 81.69 197 SER A CA 1
ATOM 1644 C C . SER A 1 197 ? -20.513 -5.002 9.458 1.00 81.69 197 SER A C 1
ATOM 1646 O O . SER A 1 197 ? -21.468 -4.780 10.199 1.00 81.69 197 SER A O 1
ATOM 1648 N N . ALA A 1 198 ? -20.113 -4.132 8.535 1.00 80.94 198 ALA A N 1
ATOM 1649 C CA . ALA A 1 198 ? -20.816 -2.880 8.272 1.00 80.94 198 ALA A CA 1
ATOM 1650 C C . ALA A 1 198 ? -22.195 -3.100 7.626 1.00 80.94 198 ALA A C 1
ATOM 1652 O O . ALA A 1 198 ? -23.093 -2.283 7.822 1.00 80.94 198 ALA A O 1
ATOM 1653 N N . VAL A 1 199 ? -22.375 -4.200 6.886 1.00 85.69 199 VAL A N 1
ATOM 1654 C CA . VAL A 1 199 ? -23.664 -4.613 6.300 1.00 85.69 199 VAL A CA 1
ATOM 1655 C C . VAL A 1 199 ? -24.446 -5.604 7.175 1.00 85.69 199 VAL A C 1
ATOM 1657 O O . VAL A 1 199 ? -25.398 -6.215 6.699 1.00 85.69 199 VAL A O 1
ATOM 1660 N N . ASP A 1 200 ? -24.043 -5.769 8.439 1.00 82.38 200 ASP A N 1
ATOM 1661 C CA . ASP A 1 200 ? -24.701 -6.628 9.438 1.00 82.38 200 ASP A CA 1
ATOM 1662 C C . ASP A 1 200 ? -24.753 -8.130 9.069 1.00 82.38 200 ASP A C 1
ATOM 1664 O O . ASP A 1 200 ? -25.575 -8.890 9.575 1.00 82.38 200 ASP A O 1
ATOM 1668 N N . LEU A 1 201 ? -23.847 -8.594 8.195 1.00 82.44 201 LEU A N 1
ATOM 1669 C CA . LEU A 1 201 ? -23.682 -10.024 7.891 1.00 82.44 201 LEU A CA 1
ATOM 1670 C C . LEU A 1 201 ? -22.894 -10.755 8.987 1.00 82.44 201 LEU A C 1
ATOM 1672 O O . LEU A 1 201 ? -23.042 -11.964 9.161 1.00 82.44 201 LEU A O 1
ATOM 1676 N N . THR A 1 202 ? -22.034 -10.033 9.709 1.00 81.94 202 THR A N 1
ATOM 1677 C CA . THR A 1 202 ? -21.200 -10.550 10.805 1.00 81.94 202 THR A CA 1
ATOM 1678 C C . THR A 1 202 ? -21.014 -9.494 11.894 1.00 81.94 202 THR A C 1
ATOM 1680 O O . THR A 1 202 ? -21.219 -8.310 11.654 1.00 81.94 202 THR A O 1
ATOM 1683 N N . THR A 1 203 ? -20.547 -9.875 13.083 1.00 75.94 203 THR A N 1
ATOM 1684 C CA . THR A 1 203 ? -20.187 -8.914 14.137 1.00 75.94 203 THR A CA 1
ATOM 1685 C C . THR A 1 203 ? -18.675 -8.688 14.183 1.00 75.94 203 THR A C 1
ATOM 1687 O O . THR A 1 203 ? -17.897 -9.612 14.420 1.00 75.94 203 THR A O 1
ATOM 1690 N N . TYR A 1 204 ? -18.230 -7.448 13.977 1.00 71.69 204 TYR A N 1
ATOM 1691 C CA . TYR A 1 204 ? -16.822 -7.079 14.122 1.00 71.69 204 TYR A CA 1
ATOM 1692 C C . TYR A 1 204 ? -16.462 -6.943 15.601 1.00 71.69 204 TYR A C 1
ATOM 1694 O O . TYR A 1 204 ? -16.639 -5.897 16.224 1.00 71.69 204 TYR A O 1
ATOM 1702 N N . VAL A 1 205 ? -15.967 -8.034 16.178 1.00 71.25 205 VAL A N 1
ATOM 1703 C CA . VAL A 1 205 ? -15.491 -8.061 17.563 1.00 71.25 205 VAL A CA 1
ATOM 1704 C C . VAL A 1 205 ? -13.982 -7.838 17.591 1.00 71.25 205 VAL A C 1
ATOM 1706 O O . VAL A 1 205 ? -13.219 -8.651 17.061 1.00 71.25 205 VAL A O 1
ATOM 1709 N N . ILE A 1 206 ? -13.554 -6.754 18.245 1.00 71.00 206 ILE A N 1
ATOM 1710 C CA . ILE A 1 206 ? -12.133 -6.439 18.407 1.00 71.00 206 ILE A CA 1
ATOM 1711 C C . ILE A 1 206 ? -11.448 -7.532 19.243 1.00 71.00 206 ILE A C 1
ATOM 1713 O O . ILE A 1 206 ? -11.915 -7.901 20.319 1.00 71.00 206 ILE A O 1
ATOM 1717 N N . GLY A 1 207 ? -10.332 -8.060 18.747 1.00 71.50 207 GLY A N 1
ATOM 1718 C CA . GLY A 1 207 ? -9.555 -9.126 19.366 1.00 71.50 207 GLY A CA 1
ATOM 1719 C C . GLY A 1 207 ? -10.070 -10.539 19.089 1.00 71.50 207 GLY A C 1
ATOM 1720 O O . GLY A 1 207 ? -9.461 -11.486 19.597 1.00 71.50 207 GLY A O 1
ATOM 1721 N N . ALA A 1 208 ? -11.133 -10.711 18.296 1.00 80.00 208 ALA A N 1
ATOM 1722 C CA . ALA A 1 208 ? -11.636 -12.029 17.918 1.00 80.00 208 ALA A CA 1
ATOM 1723 C C . ALA A 1 208 ? -10.633 -12.801 17.036 1.00 80.00 208 ALA A C 1
ATOM 1725 O O . ALA A 1 208 ? -9.866 -12.182 16.294 1.00 80.00 208 ALA A O 1
ATOM 1726 N N . PRO A 1 209 ? -10.652 -14.151 17.046 1.00 86.50 209 PRO A N 1
ATOM 1727 C CA . PRO A 1 209 ? -9.737 -14.960 16.237 1.00 86.50 209 PRO A CA 1
ATOM 1728 C C . PRO A 1 209 ? -9.766 -14.610 14.743 1.00 86.50 209 PRO A C 1
ATOM 1730 O O . PRO A 1 209 ? -8.716 -14.544 14.110 1.00 86.50 209 PRO A O 1
ATOM 1733 N N . ALA A 1 210 ? -10.957 -14.323 14.203 1.00 83.00 210 ALA A N 1
ATOM 1734 C CA . ALA A 1 210 ? -11.135 -13.939 12.806 1.00 83.00 210 ALA A CA 1
ATOM 1735 C C . ALA A 1 210 ? -10.406 -12.631 12.457 1.00 83.00 210 ALA A C 1
ATOM 1737 O O . ALA A 1 210 ? -9.754 -12.565 11.419 1.00 83.00 210 ALA A O 1
ATOM 1738 N N . GLN A 1 211 ? -10.460 -11.623 13.333 1.00 83.81 211 GLN A N 1
ATOM 1739 C CA . GLN A 1 211 ? -9.747 -10.359 13.137 1.00 83.81 211 GLN A CA 1
ATOM 1740 C C . GLN A 1 211 ? -8.233 -10.541 13.307 1.00 83.81 211 GLN A C 1
ATOM 1742 O O . GLN A 1 211 ? -7.460 -10.079 12.474 1.00 83.81 211 GLN A O 1
ATOM 1747 N N . ARG A 1 212 ? -7.796 -11.286 14.335 1.00 88.88 212 ARG A N 1
ATOM 1748 C CA . ARG A 1 212 ? -6.368 -11.577 14.565 1.00 88.88 212 ARG A CA 1
ATOM 1749 C C . ARG A 1 212 ? -5.713 -12.257 13.366 1.00 88.88 212 ARG A C 1
ATOM 1751 O O . ARG A 1 212 ? -4.546 -12.010 13.081 1.00 88.88 212 ARG A O 1
ATOM 1758 N N . PHE A 1 213 ? -6.458 -13.106 12.660 1.00 91.56 213 PHE A N 1
ATOM 1759 C CA . PHE A 1 213 ? -5.987 -13.703 11.416 1.00 91.56 213 PHE A CA 1
ATOM 1760 C C . PHE A 1 213 ? -5.759 -12.647 10.323 1.00 91.56 213 PHE A C 1
ATOM 1762 O O . PHE A 1 213 ? -4.702 -12.647 9.699 1.00 91.56 213 PHE A O 1
ATOM 1769 N N . GLY A 1 214 ? -6.690 -11.705 10.144 1.00 89.50 214 GLY A N 1
ATOM 1770 C CA . GLY A 1 214 ? -6.524 -10.582 9.213 1.00 89.50 214 GLY A CA 1
ATOM 1771 C C . GLY A 1 214 ? -5.317 -9.706 9.547 1.00 89.50 214 GLY A C 1
ATOM 1772 O O . GLY A 1 214 ? -4.509 -9.390 8.675 1.00 89.50 214 GLY A O 1
ATOM 1773 N N . GLU A 1 215 ? -5.114 -9.406 10.827 1.00 89.00 215 GLU A N 1
ATOM 1774 C CA . GLU A 1 215 ? -3.937 -8.668 11.296 1.00 89.00 215 GLU A CA 1
ATOM 1775 C C . GLU A 1 215 ? -2.631 -9.396 10.976 1.00 89.00 215 GLU A C 1
ATOM 1777 O O . GLU A 1 215 ? -1.659 -8.771 10.548 1.00 89.00 215 GLU A O 1
ATOM 1782 N N . LEU A 1 216 ? -2.605 -10.719 11.155 1.00 93.06 216 LEU A N 1
ATOM 1783 C CA . LEU A 1 216 ? -1.445 -11.543 10.840 1.00 93.06 216 LEU A CA 1
ATOM 1784 C C . LEU A 1 216 ? -1.130 -11.516 9.341 1.00 93.06 216 LEU A C 1
ATOM 1786 O O . LEU A 1 216 ? 0.042 -11.419 8.976 1.00 93.06 216 LEU A O 1
ATOM 1790 N N . LEU A 1 217 ? -2.148 -11.540 8.474 1.00 93.19 217 LEU A N 1
ATOM 1791 C CA . LEU A 1 217 ? -1.961 -11.381 7.027 1.00 93.19 217 LEU A CA 1
ATOM 1792 C C . LEU A 1 217 ? -1.353 -10.015 6.687 1.00 93.19 217 LEU A C 1
ATOM 1794 O O . LEU A 1 217 ? -0.414 -9.937 5.893 1.00 93.19 217 LEU A O 1
ATOM 1798 N N . ILE A 1 218 ? -1.817 -8.945 7.333 1.00 91.25 218 ILE A N 1
ATOM 1799 C CA . ILE A 1 218 ? -1.270 -7.597 7.133 1.00 91.25 218 ILE A CA 1
ATOM 1800 C C . ILE A 1 218 ? 0.192 -7.518 7.595 1.00 91.25 218 ILE A C 1
ATOM 1802 O O . ILE A 1 218 ? 1.037 -6.978 6.880 1.00 91.25 218 ILE A O 1
ATOM 1806 N N . VAL A 1 219 ? 0.533 -8.106 8.745 1.00 91.38 219 VAL A N 1
ATOM 1807 C CA . VAL A 1 219 ? 1.930 -8.187 9.209 1.00 91.38 219 VAL A CA 1
ATOM 1808 C C . VAL A 1 219 ? 2.784 -8.989 8.226 1.00 91.38 219 VAL A C 1
ATOM 1810 O O . VAL A 1 219 ? 3.892 -8.564 7.889 1.00 91.38 219 VAL A O 1
ATOM 1813 N N . ALA A 1 220 ? 2.267 -10.105 7.709 1.00 92.81 220 ALA A N 1
ATOM 1814 C CA . ALA A 1 220 ? 2.950 -10.880 6.679 1.00 92.81 220 ALA A CA 1
ATOM 1815 C C . ALA A 1 220 ? 3.210 -10.036 5.419 1.00 92.81 220 ALA A C 1
ATOM 1817 O O . ALA A 1 220 ? 4.296 -10.118 4.845 1.00 92.81 220 ALA A O 1
ATOM 1818 N N . ASN A 1 221 ? 2.276 -9.163 5.026 1.00 91.62 221 ASN A N 1
ATOM 1819 C CA . ASN A 1 221 ? 2.479 -8.238 3.910 1.00 91.62 221 ASN A CA 1
ATOM 1820 C C . ASN A 1 221 ? 3.649 -7.281 4.174 1.00 91.62 221 ASN A C 1
ATOM 1822 O O . ASN A 1 221 ? 4.524 -7.136 3.3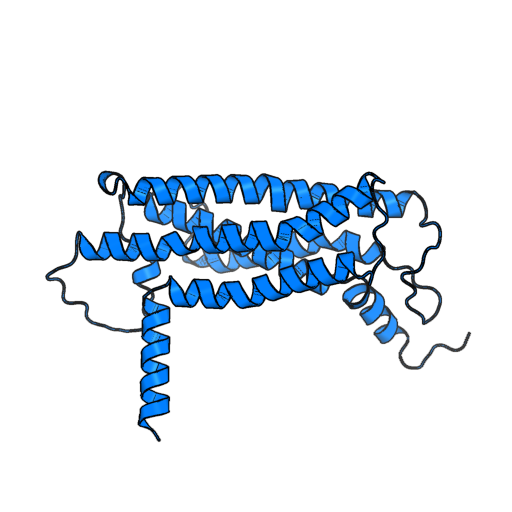22 1.00 91.62 221 ASN A O 1
ATOM 1826 N N . CYS A 1 222 ? 3.717 -6.688 5.369 1.00 90.00 222 CYS A N 1
ATOM 1827 C CA . CYS A 1 222 ? 4.807 -5.789 5.757 1.00 90.00 222 CYS A CA 1
ATOM 1828 C C . CYS A 1 222 ? 6.187 -6.462 5.689 1.00 90.00 222 CYS A C 1
ATOM 1830 O O . CYS A 1 222 ? 7.168 -5.809 5.337 1.00 90.00 222 CYS A O 1
ATOM 1832 N N . VAL A 1 223 ? 6.268 -7.763 5.983 1.00 92.38 223 VAL A N 1
ATOM 1833 C CA . VAL A 1 223 ? 7.506 -8.550 5.858 1.00 92.38 223 VAL A CA 1
ATOM 1834 C C . VAL A 1 223 ? 7.801 -8.916 4.399 1.00 92.38 223 VAL A C 1
ATOM 1836 O O . VAL A 1 223 ? 8.956 -8.888 3.975 1.00 92.38 223 VAL A O 1
ATOM 1839 N N . ASN A 1 224 ? 6.774 -9.217 3.603 1.00 91.31 224 ASN A N 1
ATOM 1840 C CA . ASN A 1 224 ? 6.930 -9.599 2.199 1.00 91.31 224 ASN A CA 1
ATOM 1841 C C . ASN A 1 224 ? 7.383 -8.437 1.308 1.00 91.31 224 ASN A C 1
ATOM 1843 O O . ASN A 1 224 ? 8.196 -8.647 0.409 1.00 91.31 224 ASN A O 1
ATOM 1847 N N . VAL A 1 225 ? 6.907 -7.213 1.552 1.00 91.94 225 VAL A N 1
ATOM 1848 C CA . VAL A 1 225 ? 7.251 -6.022 0.750 1.00 91.94 225 VAL A CA 1
ATOM 1849 C C . VAL A 1 225 ? 8.769 -5.824 0.577 1.00 91.94 225 VAL A C 1
ATOM 1851 O O . VAL A 1 225 ? 9.220 -5.797 -0.572 1.00 91.94 225 VAL A O 1
ATOM 1854 N N . PRO A 1 226 ? 9.598 -5.728 1.638 1.00 91.31 226 PRO A N 1
ATOM 1855 C CA . PRO A 1 226 ? 11.041 -5.548 1.476 1.00 91.31 226 PRO A CA 1
ATOM 1856 C C . PRO A 1 226 ? 11.708 -6.743 0.781 1.00 91.31 226 PRO A C 1
ATOM 1858 O O . PRO A 1 226 ? 12.634 -6.547 -0.005 1.00 91.31 226 PRO A O 1
ATOM 1861 N N . ILE A 1 227 ? 11.220 -7.969 1.004 1.00 92.06 227 ILE A N 1
ATOM 1862 C CA . ILE A 1 227 ? 11.729 -9.173 0.330 1.00 92.06 227 ILE A CA 1
ATOM 1863 C C . ILE A 1 227 ? 11.473 -9.079 -1.178 1.00 92.06 227 ILE A C 1
ATOM 1865 O O . ILE A 1 227 ? 12.396 -9.261 -1.972 1.00 92.06 227 ILE A O 1
ATOM 1869 N N . ILE A 1 228 ? 10.244 -8.744 -1.582 1.00 91.69 228 ILE A N 1
ATOM 1870 C CA . ILE A 1 228 ? 9.866 -8.567 -2.989 1.00 91.69 228 ILE A CA 1
ATOM 1871 C C . ILE A 1 228 ? 10.731 -7.476 -3.631 1.00 91.69 228 ILE A C 1
ATOM 1873 O O . ILE A 1 228 ? 11.312 -7.698 -4.695 1.00 91.69 228 ILE A O 1
ATOM 1877 N N . ILE A 1 229 ? 10.884 -6.331 -2.964 1.00 90.06 229 ILE A N 1
ATOM 1878 C CA . ILE A 1 229 ? 11.716 -5.218 -3.435 1.00 90.06 229 ILE A CA 1
ATOM 1879 C C . ILE A 1 229 ? 13.165 -5.675 -3.664 1.00 90.06 229 ILE A C 1
ATOM 1881 O O . ILE A 1 229 ? 13.712 -5.453 -4.741 1.00 90.06 229 ILE A O 1
ATOM 1885 N N . VAL A 1 230 ? 13.788 -6.366 -2.705 1.00 88.56 230 VAL A N 1
ATOM 1886 C CA . VAL A 1 230 ? 15.181 -6.836 -2.832 1.00 88.56 230 VAL A CA 1
ATOM 1887 C C . VAL A 1 230 ? 15.338 -7.904 -3.919 1.00 88.56 230 VAL A C 1
ATOM 1889 O O . VAL A 1 230 ? 16.356 -7.932 -4.608 1.00 88.56 230 VAL A O 1
ATOM 1892 N N . VAL A 1 231 ? 14.360 -8.794 -4.094 1.00 88.06 231 VAL A N 1
ATOM 1893 C CA . VAL A 1 231 ? 14.427 -9.869 -5.099 1.00 88.06 231 VAL A CA 1
ATOM 1894 C C . VAL A 1 231 ? 14.325 -9.316 -6.522 1.00 88.06 231 VAL A C 1
ATOM 1896 O O . VAL A 1 231 ? 15.085 -9.751 -7.402 1.00 88.06 231 VAL A O 1
ATOM 1899 N N . TYR A 1 232 ? 13.405 -8.374 -6.739 1.00 84.94 232 TYR A N 1
ATOM 1900 C CA . TYR A 1 232 ? 13.084 -7.841 -8.062 1.00 84.94 232 TYR A CA 1
ATOM 1901 C C . TYR A 1 232 ? 13.951 -6.643 -8.457 1.00 84.94 232 TYR A C 1
ATOM 1903 O O . TYR A 1 232 ? 14.307 -6.533 -9.630 1.00 84.94 232 TYR A O 1
ATOM 1911 N N . ILE A 1 233 ? 14.351 -5.782 -7.515 1.00 83.94 233 ILE A N 1
ATOM 1912 C CA . ILE A 1 233 ? 15.203 -4.633 -7.830 1.00 83.94 233 ILE A CA 1
ATOM 1913 C C . ILE A 1 233 ? 16.667 -5.068 -7.903 1.00 83.94 233 ILE A C 1
ATOM 1915 O O . ILE A 1 233 ? 17.326 -5.347 -6.897 1.00 83.94 233 ILE A O 1
ATOM 1919 N N . HIS A 1 234 ? 17.198 -5.113 -9.126 1.00 79.00 234 HIS A N 1
ATOM 1920 C CA . HIS A 1 234 ? 18.534 -5.636 -9.394 1.00 79.00 234 HIS A CA 1
ATOM 1921 C C . HIS A 1 234 ? 19.664 -4.911 -8.625 1.00 79.00 234 HIS A C 1
ATOM 1923 O O . HIS A 1 234 ? 20.469 -5.614 -7.999 1.00 79.00 234 HIS A O 1
ATOM 1929 N N . PRO A 1 235 ? 19.750 -3.561 -8.608 1.00 77.50 235 PRO A N 1
ATOM 1930 C CA . PRO A 1 235 ? 20.791 -2.851 -7.854 1.00 77.50 235 PRO A CA 1
ATOM 1931 C C . PRO A 1 235 ? 20.810 -3.200 -6.359 1.00 77.50 235 PRO A C 1
ATOM 1933 O O . PRO A 1 235 ? 21.873 -3.480 -5.801 1.00 77.50 235 PRO A O 1
ATOM 1936 N N . LEU A 1 236 ? 19.633 -3.279 -5.729 1.00 82.25 236 LEU A N 1
ATOM 1937 C CA . LEU A 1 236 ? 19.478 -3.651 -4.319 1.00 82.25 236 LEU A CA 1
ATOM 1938 C C . LEU A 1 236 ? 19.975 -5.073 -4.059 1.00 82.25 236 LEU A C 1
ATOM 1940 O O . LEU A 1 236 ? 20.785 -5.296 -3.158 1.00 82.25 236 LEU A O 1
ATOM 1944 N N . ARG A 1 237 ? 19.571 -6.031 -4.898 1.00 83.62 237 ARG A N 1
ATOM 1945 C CA . ARG A 1 237 ? 20.030 -7.422 -4.806 1.00 83.62 237 ARG A CA 1
ATOM 1946 C C . ARG A 1 237 ? 21.551 -7.542 -4.875 1.00 83.62 237 ARG A C 1
ATOM 1948 O O . ARG A 1 237 ? 22.149 -8.331 -4.142 1.00 83.62 237 ARG A O 1
ATOM 1955 N N . MET A 1 238 ? 22.180 -6.788 -5.775 1.00 81.00 238 MET A N 1
ATOM 1956 C CA . MET A 1 238 ? 23.637 -6.776 -5.927 1.00 81.00 238 MET A CA 1
ATOM 1957 C C . MET A 1 238 ? 24.326 -6.147 -4.713 1.00 81.00 238 MET A C 1
ATOM 1959 O O . MET A 1 238 ? 25.312 -6.705 -4.226 1.00 81.00 238 MET A O 1
ATOM 1963 N N . GLY A 1 239 ? 23.777 -5.049 -4.184 1.00 82.62 239 GLY A N 1
ATOM 1964 C CA . GLY A 1 239 ? 24.249 -4.415 -2.953 1.00 82.62 239 GLY A CA 1
ATOM 1965 C C . GLY A 1 239 ? 24.218 -5.368 -1.756 1.00 82.62 239 GLY A C 1
ATOM 1966 O O . GLY A 1 239 ? 25.237 -5.544 -1.085 1.00 82.62 239 GLY A O 1
ATOM 1967 N N . VAL A 1 240 ? 23.096 -6.067 -1.549 1.00 85.94 240 VAL A N 1
ATOM 1968 C CA . VAL A 1 240 ? 22.938 -7.065 -0.475 1.00 85.94 240 VAL A CA 1
ATOM 1969 C C . VAL A 1 240 ? 23.936 -8.212 -0.633 1.00 85.94 240 VAL A C 1
ATOM 1971 O O . VAL A 1 240 ? 24.633 -8.548 0.323 1.00 85.94 240 VAL A O 1
ATOM 1974 N N . LYS A 1 241 ? 24.086 -8.775 -1.842 1.00 85.31 241 LYS A N 1
ATOM 1975 C CA . LYS A 1 241 ? 25.071 -9.843 -2.104 1.00 85.31 241 LYS A CA 1
ATOM 1976 C C . LYS A 1 241 ? 26.500 -9.409 -1.792 1.00 85.31 241 LYS A C 1
ATOM 1978 O O . LYS A 1 241 ? 27.277 -10.209 -1.276 1.00 85.31 241 LYS A O 1
ATOM 1983 N N . LYS A 1 242 ? 26.868 -8.169 -2.123 1.00 84.06 242 LYS A N 1
ATOM 1984 C CA . LYS A 1 242 ? 28.208 -7.649 -1.838 1.00 84.06 242 LYS A CA 1
ATOM 1985 C C . LYS A 1 242 ? 28.412 -7.426 -0.342 1.00 84.06 242 LYS A C 1
ATOM 1987 O O . LYS A 1 242 ? 29.427 -7.873 0.177 1.00 84.06 242 LYS A O 1
ATOM 1992 N N . CYS A 1 243 ? 27.450 -6.808 0.345 1.00 86.75 243 CYS A N 1
ATOM 1993 C CA . CYS A 1 243 ? 27.485 -6.646 1.800 1.00 86.75 243 CYS A CA 1
ATOM 1994 C C . CYS A 1 243 ? 27.655 -8.002 2.501 1.00 86.75 243 CYS A C 1
ATOM 1996 O O . CYS A 1 243 ? 28.550 -8.166 3.327 1.00 86.75 243 CYS A O 1
ATOM 1998 N N . TRP A 1 244 ? 26.887 -9.006 2.069 1.00 88.69 244 TRP A N 1
ATOM 1999 C CA . TRP A 1 244 ? 26.991 -10.376 2.564 1.00 88.69 244 TRP A CA 1
ATOM 2000 C C . TRP A 1 244 ? 28.379 -10.984 2.342 1.00 88.69 244 TRP A C 1
ATOM 2002 O O . TRP A 1 244 ? 28.974 -11.510 3.276 1.00 88.69 244 TRP A O 1
ATOM 2012 N N . LYS A 1 245 ? 28.941 -10.870 1.129 1.00 88.00 245 LYS A N 1
ATOM 2013 C CA . LYS A 1 245 ? 30.303 -11.349 0.834 1.00 88.00 245 LYS A CA 1
ATOM 2014 C C . LYS A 1 245 ? 31.365 -10.666 1.696 1.00 88.00 245 LYS A C 1
ATOM 2016 O O . LYS A 1 245 ? 32.287 -11.335 2.139 1.00 88.00 245 LYS A O 1
ATOM 2021 N N . THR A 1 246 ? 31.237 -9.364 1.947 1.00 88.00 246 THR A N 1
ATOM 2022 C CA . THR A 1 246 ? 32.163 -8.623 2.816 1.00 88.00 246 THR A CA 1
ATOM 2023 C C . THR A 1 246 ? 32.050 -9.054 4.278 1.00 88.00 246 THR A C 1
ATOM 2025 O O . THR A 1 246 ? 33.058 -9.081 4.973 1.00 88.00 246 THR A O 1
ATOM 2028 N N . LEU A 1 247 ? 30.844 -9.374 4.754 1.00 87.50 247 LEU A N 1
ATOM 2029 C CA . LEU A 1 247 ? 30.618 -9.836 6.125 1.00 87.50 247 LEU A CA 1
ATOM 2030 C C . LEU A 1 247 ? 31.123 -11.267 6.333 1.00 87.50 247 LEU A C 1
ATOM 2032 O O . LEU A 1 247 ? 31.811 -11.529 7.311 1.00 87.50 247 LEU A O 1
ATOM 2036 N N . VAL A 1 248 ? 30.826 -12.171 5.397 1.00 87.38 248 VAL A N 1
ATOM 2037 C CA . VAL A 1 248 ? 31.241 -13.581 5.476 1.00 87.38 248 VAL A CA 1
ATOM 2038 C C . VAL A 1 248 ? 32.729 -13.757 5.172 1.00 87.38 248 VAL A C 1
ATOM 2040 O O . VAL A 1 248 ? 33.362 -14.606 5.775 1.00 87.38 248 VAL A O 1
ATOM 2043 N N . GLY A 1 249 ? 33.312 -12.946 4.283 1.00 72.50 249 GLY A N 1
ATOM 2044 C CA . GLY A 1 249 ? 34.748 -12.980 3.973 1.00 72.50 249 GLY A CA 1
ATOM 2045 C C . GLY A 1 249 ? 35.647 -12.264 4.989 1.00 72.50 249 GLY A C 1
ATOM 2046 O O . GLY A 1 249 ? 36.851 -12.183 4.770 1.00 72.50 249 GLY A O 1
ATOM 2047 N N . LYS A 1 250 ? 35.071 -11.695 6.057 1.00 58.62 250 LYS A N 1
ATOM 2048 C CA . LYS A 1 250 ? 35.792 -11.121 7.208 1.00 58.62 250 LYS A CA 1
ATOM 2049 C C . LYS A 1 250 ? 35.846 -12.072 8.416 1.00 58.62 250 LYS A C 1
ATOM 2051 O O . LYS A 1 250 ? 36.336 -11.661 9.466 1.00 58.62 250 LYS A O 1
ATOM 2056 N N . ILE A 1 251 ? 35.332 -13.293 8.265 1.00 50.38 251 ILE A N 1
ATOM 2057 C CA . ILE A 1 251 ? 35.439 -14.411 9.214 1.00 50.38 251 ILE A CA 1
ATOM 2058 C C . ILE A 1 251 ? 36.436 -15.406 8.626 1.00 50.38 251 ILE A C 1
ATOM 2060 O O . ILE A 1 251 ? 37.283 -15.894 9.401 1.00 50.38 251 ILE A O 1
#

Radius of gyration: 22.64 Å; chains: 1; bounding box: 62×34×72 Å

pLDDT: mean 79.11, std 15.27, range [35.94, 96.12]

Organism: Dibothriocephalus latus (NCBI:txid60516)